Protein 4BPS (pdb70)

Nearest PDB structures (foldseek):
  4bps-assembly1_A  TM=1.003E+00  e=6.381E-77  Streptomyces hygroscopicus subsp. ascomyceticus
  5a3k-assembly3_C  TM=9.416E-01  e=2.007E-44  Streptomyces hygroscopicus
  5ag3-assembly2_B  TM=9.609E-01  e=5.391E-43  Streptomyces hygroscopicus
  4nq3-assembly1_B-2  TM=3.813E-01  e=4.573E-04  Azorhizobium caulinodans ORS 571
  4azt-assembly1_A  TM=3.317E-01  e=6.448E-01  Escherichia coli

Radius of gyration: 18.22 Å; Cα contacts (8 Å, |Δi|>4): 881; chains: 1; bounding box: 43×47×48 Å

Sequence (327 aa):
SISVTAPYCRFEKTGSPDLEGDETVLGLIEHGTGHTDVSLVDGAPRTAVHTTTRDDDEAFTEVWHAQRPVESSGDNGIAWARTDAYLFGVVVRTGESGRYADATAALYTNVFQLTRSSLGYPLLARTWNYVSGINTTNADDGLEVYRDFCVGRAQALDEGGIDPATPAATGIGAHGGGITCVFLAARGGVRINIENPAVLTAHHYPTTYGPRRPPVFARATWLGPPEGGRLFISATAGIILLGHRTVHHGDVTGQCEVALDNARVVIGAENLRRHGVQRGHVLADVDHLKVYVRRREDLDTVRRVCAARLSSTAAVALLHTDIAREDLLVEIEGVA

Solvent-accessible surface area: 13244 Å² total

GO terms:
  GO:0016803 ether hydrolase activity (F, IDA)

InterPro domains:
  IPR031038 Chorismatase, FkbO/Hyg5 family [TIGR04444] (35-343)
  IPR035959 RutC-like superfamily [G3DSA:3.30.1330.40] (214-344)
  IPR035959 RutC-like superfamily [SSF55298] (225-343)
  IPR049368 Chorismatase FkbO/Hyg5-like, N-terminal [PF21168] (74-195)

B-factor: mean 11.6, std 8.28, range [4.08, 64.22]

Secondary structure (DSSP, 8-state):
-------EEEEE-TT---SS--TTEEEEEEESS-----EEETTEEEEEE---S-GGG-EEEEEE-S--SEE--TT-EEEE-SSEEEEEEEE---S--HHHHHHHHHHHHHHHHHHT--EEEEEEEEEETTTSB-TTSSBHHHHHHHHHHHHHHHHT--TT--EEEEEEESSSSEEEEEEEESSS-EEEE--TTB--GGG--GGG-SS----BSEEEES-TTT-EEEEPPEESEEBTEE-STT-HHHHHHHHHH--TTTSHHHHHHTT------GGG--SEEEEES-GGGHHHHHHHHHTTS-TTS-EEEEE--BSSTT--EEEE---

Organism: Streptomyces hygroscopicus (NCBI:txid1912)

Foldseek 3Di:
DDDWFDKDKDKAAPPDDPPPPALFWAEKEKEAQDWDAWDDDPQHIYIYFQFFHDRVQIIMITMGIHHFDHWDDPQWTWTHRPWKIKIKGFDFDALAPQQVLLVVLLVVCVVCVVVQFNQWAEKEKAAEQLQPAGPVRHRRLQRNQNNNVNNCVVNVHDLLRAAYAHFYGNGTGMMMITMTTNDDAKFFFAFVFEAAFQPDDCVSHPGTHGHGQWIWDDDLPNIDIWGHWFWQDGHHDRPPFPHQLNGLVSRQVSLRRQAQVRCVVRVRHDGDGQQQWAPKEKEFADPVCQVVSVVSCPVGYHPPHDYRYHHGGGNDNRIGMIMITHD

Structure (mmCIF, N/CA/C/O backbone):
data_4BPS
#
_entry.id   4BPS
#
_cell.length_a   49.139
_cell.length_b   52.250
_cell.length_c   52.532
_cell.angle_alpha   90.00
_cell.angle_beta   93.35
_cell.angle_gamma   90.00
#
_symmetry.space_group_name_H-M   'P 1 21 1'
#
loop_
_entity.id
_entity.type
_entity.pdbx_description
1 polymer FKBO
2 non-polymer '3-(2-CARBOXYETHYL)BENZOIC ACID'
3 water water
#
loop_
_atom_site.group_PDB
_atom_site.id
_atom_site.type_symbol
_atom_site.label_atom_id
_atom_site.label_alt_id
_atom_site.label_comp_id
_atom_site.label_asym_id
_atom_site.label_entity_id
_atom_site.label_seq_id
_atom_site.pdbx_PDB_ins_code
_atom_site.Cartn_x
_atom_site.Cartn_y
_atom_site.Cartn_z
_atom_site.occupancy
_atom_site.B_iso_or_equiv
_atom_site.auth_seq_id
_atom_site.auth_comp_id
_atom_site.auth_asym_id
_atom_site.auth_atom_id
_atom_site.pdbx_PDB_model_num
ATOM 1 N N . SER A 1 14 ? 57.120 26.869 37.377 1.00 43.67 14 SER A N 1
ATOM 2 C CA . SER A 1 14 ? 57.429 26.549 38.766 1.00 42.62 14 SER A CA 1
ATOM 3 C C . SER A 1 14 ? 58.471 25.435 38.830 1.00 39.83 14 SER A C 1
ATOM 4 O O . SER A 1 14 ? 59.656 25.684 39.063 1.00 43.05 14 SER A O 1
ATOM 12 N N . ILE A 1 15 ? 58.017 24.206 38.615 1.00 31.38 15 ILE A N 1
ATOM 13 C CA . ILE A 1 15 ? 58.897 23.046 38.621 1.00 22.78 15 ILE A CA 1
ATOM 14 C C . ILE A 1 15 ? 59.706 22.987 37.310 1.00 18.78 15 ILE A C 1
ATOM 15 O O . ILE A 1 15 ? 59.143 23.134 36.215 1.00 21.61 15 ILE A O 1
ATOM 31 N N . SER A 1 16 ? 61.027 22.807 37.428 1.00 15.28 16 SER A N 1
ATOM 32 C CA . SER A 1 16 ? 61.913 22.759 36.261 1.00 15.23 16 SER A CA 1
ATOM 33 C C . SER A 1 16 ? 61.616 21.480 35.449 1.00 13.67 16 SER A C 1
ATOM 34 O O . SER A 1 16 ? 61.626 20.366 36.010 1.00 14.76 16 SER A O 1
ATOM 42 N N . VAL A 1 17 ? 61.343 21.636 34.156 1.00 12.64 17 VAL A N 1
ATOM 43 C CA . VAL A 1 17 ? 61.056 20.501 33.301 1.00 11.90 17 VAL A CA 1
ATOM 44 C C . VAL A 1 17 ? 61.724 20.703 31.956 1.00 11.77 17 VAL A C 1
ATOM 45 O O . VAL A 1 17 ? 61.708 21.804 31.394 1.00 13.79 17 VAL A O 1
ATOM 58 N N . THR A 1 18 ? 62.289 19.619 31.429 1.00 9.96 18 THR A N 1
ATOM 59 C CA . THR A 1 18 ? 62.903 19.613 30.098 1.00 9.53 18 THR A CA 1
ATOM 60 C C . THR A 1 18 ? 62.261 18.503 29.258 1.00 8.31 18 THR A C 1
ATOM 61 O O . THR A 1 18 ? 62.171 17.352 29.679 1.00 8.54 18 THR A O 1
ATOM 72 N N . ALA A 1 19 ? 61.849 18.869 28.053 1.00 8.15 19 ALA A N 1
ATOM 73 C CA . ALA A 1 19 ? 61.240 17.926 27.108 1.00 7.64 19 ALA A CA 1
ATOM 74 C C . ALA A 1 19 ? 62.324 17.077 26.436 1.00 7.05 19 ALA A C 1
ATOM 75 O O . ALA A 1 19 ? 63.492 17.451 26.423 1.00 7.46 19 ALA A O 1
ATOM 82 N N . PRO A 1 20 ? 61.960 15.891 25.919 1.00 6.44 20 PRO A N 1
ATOM 83 C CA . PRO A 1 20 ? 62.990 14.986 25.391 1.00 6.54 20 PRO A CA 1
ATOM 84 C C . PRO A 1 20 ? 63.761 15.574 24.238 1.00 6.78 20 PRO A C 1
ATOM 85 O O . PRO A 1 20 ? 63.224 16.365 23.446 1.00 7.11 20 PRO A O 1
ATOM 96 N N . TYR A 1 21 ? 65.022 15.177 24.134 1.00 6.52 21 TYR A N 1
ATOM 97 C CA . TYR A 1 21 ? 65.871 15.626 23.046 1.00 7.08 21 TYR A CA 1
ATOM 98 C C . TYR A 1 21 ? 66.923 14.561 22.779 1.00 6.33 21 TYR A C 1
ATOM 99 O O . TYR A 1 21 ? 67.137 13.647 23.574 1.00 6.49 21 TYR A O 1
ATOM 117 N N . CYS A 1 22 ? 67.569 14.688 21.632 1.00 6.61 22 CYS A N 1
ATOM 118 C CA . CYS A 1 22 ? 68.431 13.657 21.111 1.00 7.32 22 CYS A CA 1
ATOM 119 C C . CYS A 1 22 ? 69.901 14.099 20.995 1.00 6.81 22 CYS A C 1
ATOM 120 O O . CYS A 1 22 ? 70.197 15.297 20.768 1.00 7.35 22 CYS A O 1
ATOM 128 N N . ARG A 1 23 ? 70.795 13.124 21.123 1.00 6.32 23 ARG A N 1
ATOM 129 C CA . ARG A 1 23 ? 72.200 13.280 20.751 1.00 6.65 23 ARG A CA 1
ATOM 130 C C . ARG A 1 23 ? 72.631 12.065 19.955 1.00 6.44 23 ARG A C 1
ATOM 131 O O . ARG A 1 23 ? 72.123 10.972 20.186 1.00 6.94 23 ARG A O 1
ATOM 152 N N . PHE A 1 24 ? 73.578 12.255 19.035 1.00 6.33 24 PHE A N 1
ATOM 153 C CA . PHE A 1 24 ? 74.227 11.137 18.356 1.00 7.04 24 PHE A CA 1
ATOM 154 C C . PHE A 1 24 ? 75.645 11.034 18.896 1.00 7.91 24 PHE A C 1
ATOM 155 O O . PHE A 1 24 ? 76.378 12.036 18.965 1.00 10.20 24 PHE A O 1
ATOM 172 N N . GLU A 1 25 ? 76.017 9.827 19.312 1.00 8.48 25 GLU A N 1
ATOM 173 C CA . GLU A 1 25 ? 77.315 9.608 19.931 1.00 9.45 25 GLU A CA 1
ATOM 174 C C . GLU A 1 25 ? 78.036 8.463 19.230 1.00 9.28 25 GLU A C 1
ATOM 175 O O . GLU A 1 25 ? 77.448 7.594 18.596 1.00 9.31 25 GLU A O 1
ATOM 187 N N . LYS A 1 26 ? 79.347 8.452 19.369 1.00 11.50 26 LYS A N 1
ATOM 188 C CA . LYS A 1 26 ? 80.146 7.352 18.858 1.00 14.40 26 LYS A CA 1
ATOM 189 C C . LYS A 1 26 ?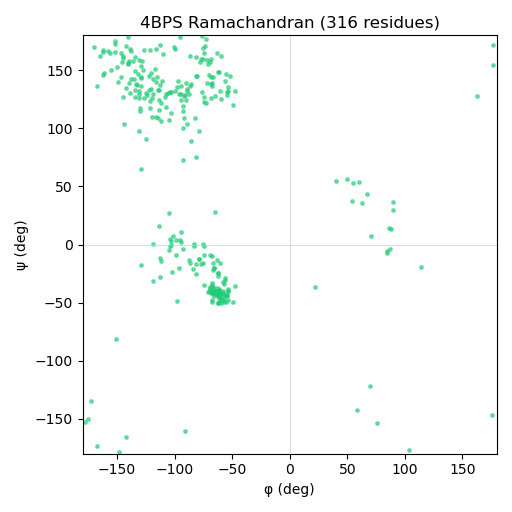 79.954 6.157 19.776 1.00 15.23 26 LYS A C 1
ATOM 190 O O . LYS A 1 26 ? 80.137 6.271 20.991 1.00 16.92 26 LYS A O 1
ATOM 209 N N . THR A 1 27 ? 79.588 5.017 19.206 1.00 16.48 27 THR A N 1
ATOM 210 C CA . THR A 1 27 ? 79.384 3.828 20.027 1.00 19.03 27 THR A CA 1
ATOM 211 C C . THR A 1 27 ? 80.738 3.404 20.588 1.00 24.07 27 THR A C 1
ATOM 212 O O . THR A 1 27 ? 81.741 3.435 19.886 1.00 23.03 27 THR A O 1
ATOM 223 N N . GLY A 1 28 ? 80.770 3.057 21.866 1.00 31.09 28 GLY A N 1
ATOM 224 C CA . GLY A 1 28 ? 81.998 2.607 22.496 1.00 37.48 28 GLY A CA 1
ATOM 225 C C . GLY A 1 28 ? 82.857 3.732 23.053 1.00 42.25 28 GLY A C 1
ATOM 226 O O . GLY A 1 28 ? 83.887 3.475 23.684 1.00 43.69 28 GLY A O 1
ATOM 230 N N . SER A 1 29 ? 82.444 4.978 22.830 1.00 43.87 29 SER A N 1
ATOM 231 C CA . SER A 1 29 ? 83.218 6.126 23.293 1.00 44.66 29 SER A CA 1
ATOM 232 C C . SER A 1 29 ? 82.928 6.391 24.767 1.00 42.40 29 SER A C 1
ATOM 233 O O . SER A 1 29 ? 81.794 6.200 25.221 1.00 43.19 29 SER A O 1
ATOM 241 N N . PRO A 1 30 ? 83.948 6.845 25.515 1.00 38.43 30 PRO A N 1
ATOM 242 C CA . PRO A 1 30 ? 83.772 7.078 26.952 1.00 36.09 30 PRO A CA 1
ATOM 243 C C . PRO A 1 30 ? 82.737 8.151 27.243 1.00 34.73 30 PRO A C 1
ATOM 244 O O . PRO A 1 30 ? 82.563 9.080 26.446 1.00 34.33 30 PRO A O 1
ATOM 255 N N . ASP A 1 31 ? 82.042 8.006 28.367 1.00 34.29 31 ASP A N 1
ATOM 256 C CA . ASP A 1 31 ? 81.202 9.074 28.888 1.00 34.48 31 ASP A CA 1
ATOM 257 C C . ASP A 1 31 ? 82.110 10.078 29.571 1.00 33.58 31 ASP A C 1
ATOM 258 O O . ASP A 1 31 ? 82.508 9.897 30.730 1.00 34.61 31 ASP A O 1
ATOM 267 N N . LEU A 1 32 ? 82.439 11.142 28.852 1.00 30.46 32 LEU A N 1
ATOM 268 C CA . LEU A 1 32 ? 83.412 12.092 29.351 1.00 27.44 32 LEU A CA 1
ATOM 269 C C . LEU A 1 32 ? 82.803 13.082 30.324 1.00 25.21 32 LEU A C 1
ATOM 270 O O . LEU A 1 32 ? 83.526 13.595 31.176 1.00 22.61 32 LEU A O 1
ATOM 286 N N . GLU A 1 33 ? 81.488 13.316 30.210 1.00 26.61 33 GLU A N 1
ATOM 287 C CA . GLU A 1 33 ? 80.807 14.431 30.902 1.00 28.62 33 GLU A CA 1
ATOM 288 C C . GLU A 1 33 ? 79.816 13.999 31.998 1.00 26.91 33 GLU A C 1
ATOM 289 O O . GLU A 1 33 ? 79.358 14.844 32.774 1.00 27.02 33 GLU A O 1
ATOM 293 N N . GLY A 1 34 ? 79.481 12.710 32.073 1.00 24.09 34 GLY A N 1
ATOM 294 C CA . GLY A 1 34 ? 78.585 12.223 33.119 1.00 21.77 34 GLY A CA 1
ATOM 295 C C . GLY A 1 34 ? 77.197 12.849 33.132 1.00 20.49 34 GLY A C 1
ATOM 296 O O . GLY A 1 34 ? 76.716 13.327 34.157 1.00 23.10 34 GLY A O 1
ATOM 300 N N . ASP A 1 35 ? 76.522 12.800 32.002 1.00 16.51 35 ASP A N 1
ATOM 301 C CA . ASP A 1 35 ? 75.309 13.557 31.809 1.00 12.86 35 ASP A CA 1
ATOM 302 C C . ASP A 1 35 ? 74.092 12.829 32.412 1.00 11.59 35 ASP A C 1
ATOM 303 O O . ASP A 1 35 ? 73.613 11.826 31.867 1.00 13.23 35 ASP A O 1
ATOM 312 N N . GLU A 1 36 ? 73.567 13.361 33.516 1.00 9.65 36 GLU A N 1
ATOM 313 C CA . GLU A 1 36 ? 72.478 12.712 34.248 1.00 8.39 36 GLU A CA 1
ATOM 314 C C . GLU A 1 36 ? 71.176 12.708 33.446 1.00 7.93 36 GLU A C 1
ATOM 315 O O . GLU A 1 36 ? 70.220 12.060 33.864 1.00 7.98 36 GLU A O 1
ATOM 327 N N . THR A 1 37 ? 71.121 13.431 32.331 1.00 8.17 37 THR A N 1
ATOM 328 C CA . THR A 1 37 ? 69.871 13.554 31.591 1.00 7.97 37 THR A CA 1
ATOM 329 C C . THR A 1 37 ? 69.594 12.387 30.640 1.00 7.59 37 THR A C 1
ATOM 330 O O . THR A 1 37 ? 68.546 12.370 29.992 1.00 7.34 37 THR A O 1
ATOM 341 N N . VAL A 1 38 ? 70.493 11.414 30.545 1.00 8.13 38 VAL A N 1
ATOM 342 C CA . VAL A 1 38 ? 70.292 10.288 29.631 1.00 8.41 38 VAL A CA 1
ATOM 343 C C . VAL A 1 38 ? 69.084 9.471 30.053 1.00 7.83 38 VAL A C 1
ATOM 344 O O . VAL A 1 38 ? 68.983 9.046 31.204 1.00 8.70 38 VAL A O 1
ATOM 357 N N . LEU A 1 39 ? 68.182 9.251 29.102 1.00 7.29 39 LEU A N 1
ATOM 358 C CA . LEU A 1 39 ? 66.998 8.423 29.294 1.00 8.75 39 LEU A CA 1
ATOM 359 C C . LEU A 1 39 ? 67.247 7.029 28.746 1.00 10.82 39 LEU A C 1
ATOM 360 O O . LEU A 1 39 ? 66.965 6.060 29.425 1.00 15.98 39 LEU A O 1
ATOM 376 N N . GLY A 1 40 ? 67.762 6.926 27.526 1.00 9.20 40 GLY A N 1
ATOM 377 C CA . GLY A 1 40 ? 67.897 5.624 26.905 1.00 10.08 40 GLY A CA 1
ATOM 378 C C . GLY A 1 40 ? 68.722 5.719 25.646 1.00 7.70 40 GLY A C 1
ATOM 379 O O . GLY A 1 40 ? 69.008 6.823 25.177 1.00 7.91 40 GLY A O 1
ATOM 383 N N . LEU A 1 41 ? 69.088 4.557 25.110 1.00 7.25 41 LEU A N 1
ATOM 384 C CA . LEU A 1 41 ? 70.082 4.473 24.052 1.00 9.30 41 LEU A CA 1
ATOM 385 C C . LEU A 1 41 ? 69.701 3.408 23.037 1.00 6.62 41 LEU A C 1
ATOM 386 O O . LEU A 1 41 ? 69.345 2.288 23.412 1.00 7.51 41 LEU A O 1
ATOM 402 N N . ILE A 1 42 ? 69.816 3.752 21.758 1.00 5.20 42 ILE A N 1
ATOM 403 C CA . ILE A 1 42 ? 69.602 2.806 20.665 1.00 5.37 42 ILE A CA 1
ATOM 404 C C . ILE A 1 42 ? 70.883 2.744 19.845 1.00 5.32 42 ILE A C 1
ATOM 405 O O . ILE A 1 42 ? 71.322 3.755 19.288 1.00 5.92 42 ILE A O 1
ATOM 421 N N . GLU A 1 43 ? 71.483 1.558 19.808 1.00 5.37 43 GLU A N 1
ATOM 422 C CA . GLU A 1 43 ? 72.731 1.352 19.062 1.00 6.17 43 GLU A CA 1
ATOM 423 C C . GLU A 1 43 ? 72.435 0.882 17.647 1.00 6.41 43 GLU A C 1
ATOM 424 O O . GLU A 1 43 ? 71.975 -0.237 17.426 1.00 8.59 43 GLU A O 1
ATOM 436 N N . HIS A 1 44 ? 72.664 1.756 16.668 1.00 5.68 44 HIS A N 1
ATOM 437 C CA . HIS A 1 44 ? 72.508 1.412 15.256 1.00 5.21 44 HIS A CA 1
ATOM 438 C C . HIS A 1 44 ? 73.796 0.818 14.749 1.00 5.66 44 HIS A C 1
ATOM 439 O O . HIS A 1 44 ? 74.860 1.378 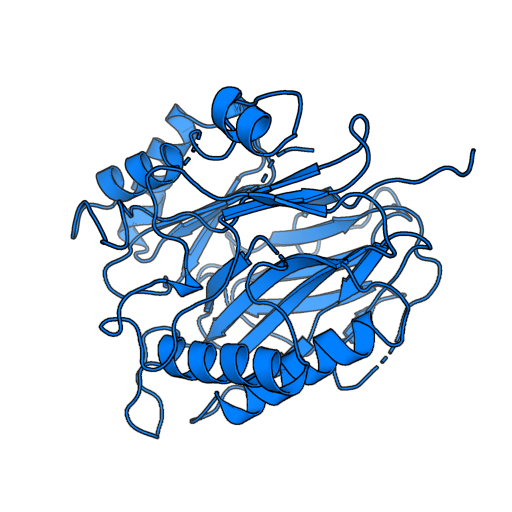14.948 1.00 6.99 44 HIS A O 1
ATOM 454 N N . GLY A 1 45 ? 73.731 -0.328 14.098 1.00 5.67 45 GLY A N 1
ATOM 455 C CA . GLY A 1 45 ? 74.951 -0.980 13.668 1.00 6.32 45 GLY A CA 1
ATOM 456 C C . GLY A 1 45 ? 74.637 -2.252 12.900 1.00 5.50 45 GLY A C 1
ATOM 457 O O . GLY A 1 45 ? 73.556 -2.382 12.307 1.00 5.62 45 GLY A O 1
ATOM 461 N N . THR A 1 46 ? 75.577 -3.188 12.954 1.00 5.70 46 THR A N 1
ATOM 462 C CA . THR A 1 46 ? 75.541 -4.381 12.131 1.00 5.74 46 THR A CA 1
ATOM 463 C C . THR A 1 46 ? 75.129 -5.643 12.911 1.00 5.87 46 THR A C 1
ATOM 464 O O . THR A 1 46 ? 75.425 -6.770 12.504 1.00 6.70 46 THR A O 1
ATOM 475 N N . GLY A 1 47 ? 74.355 -5.470 13.975 1.00 6.08 47 GLY A N 1
ATOM 476 C CA . GLY A 1 47 ? 73.836 -6.597 14.719 1.00 6.20 47 GLY A CA 1
ATOM 477 C C . GLY A 1 47 ? 72.749 -6.135 15.677 1.00 6.00 47 GLY A C 1
ATOM 478 O O . GLY A 1 47 ? 72.308 -4.976 15.637 1.00 6.86 47 GLY A O 1
ATOM 482 N N . HIS A 1 48 ? 72.283 -7.057 16.516 1.00 5.72 48 HIS A N 1
ATOM 483 C CA . HIS A 1 48 ? 71.244 -6.708 17.467 1.00 5.53 48 HIS A CA 1
ATOM 484 C C . HIS A 1 48 ? 71.551 -7.369 18.820 1.00 5.59 48 HIS A C 1
ATOM 485 O O . HIS A 1 48 ? 72.455 -8.215 18.931 1.00 6.64 48 HIS A O 1
ATOM 500 N N . THR A 1 49 ? 70.818 -6.945 19.838 1.00 5.56 49 THR A N 1
ATOM 501 C CA . THR A 1 49 ? 70.935 -7.484 21.189 1.00 5.67 49 THR A CA 1
ATOM 502 C C . THR A 1 49 ? 69.528 -7.591 21.785 1.00 5.85 49 THR A C 1
ATOM 503 O O . THR A 1 49 ? 68.538 -7.174 21.174 1.00 6.65 49 THR A O 1
ATOM 514 N N . ASP A 1 50 ? 69.462 -8.104 23.011 1.00 5.63 50 ASP A N 1
ATOM 515 C CA . ASP A 1 50 ? 68.226 -7.999 23.784 1.00 6.10 50 ASP A CA 1
ATOM 516 C C . ASP A 1 50 ? 68.029 -6.561 24.268 1.00 5.61 50 ASP A C 1
ATOM 517 O O . ASP A 1 50 ? 68.841 -5.670 24.000 1.00 5.83 50 ASP A O 1
ATOM 526 N N . VAL A 1 51 ? 66.900 -6.334 24.929 1.00 5.74 51 VAL A N 1
ATOM 527 C CA . VAL A 1 51 ? 66.623 -5.057 25.577 1.00 5.78 51 VAL A CA 1
ATOM 528 C C . VAL A 1 51 ? 66.978 -5.213 27.055 1.00 6.26 51 VAL A C 1
ATOM 529 O O . VAL A 1 51 ? 66.600 -6.220 27.694 1.00 7.55 51 VAL A O 1
ATOM 542 N N . SER A 1 52 ? 67.663 -4.221 27.625 1.00 6.56 52 SER A N 1
ATOM 543 C CA . SER A 1 52 ? 68.035 -4.295 29.033 1.00 6.97 52 SER A CA 1
ATOM 544 C C . SER A 1 52 ? 68.137 -2.883 29.580 1.00 6.24 52 SER A C 1
ATOM 545 O O . SER A 1 52 ? 68.056 -1.908 28.829 1.00 7.08 52 SER A O 1
ATOM 553 N N . LEU A 1 53 ? 68.319 -2.785 30.894 1.00 6.67 53 LEU A N 1
ATOM 554 C CA . LEU A 1 53 ? 68.685 -1.530 31.549 1.00 7.45 53 LEU A CA 1
ATOM 555 C C . LEU A 1 53 ? 70.183 -1.523 31.819 1.00 8.95 53 LEU A C 1
ATOM 556 O O . LEU A 1 53 ? 70.740 -2.490 32.357 1.00 10.10 53 LEU A O 1
ATOM 572 N N . VAL A 1 54 ? 70.825 -0.422 31.452 1.00 9.91 54 VAL A N 1
ATOM 573 C CA . VAL A 1 54 ? 72.219 -0.194 31.816 1.00 12.55 54 VAL A CA 1
ATOM 574 C C . VAL A 1 54 ? 72.247 1.033 32.710 1.00 14.32 54 VAL A C 1
ATOM 575 O O . VAL A 1 54 ? 71.999 2.153 32.243 1.00 13.33 54 VAL A O 1
ATOM 588 N N . ASP A 1 55 ? 72.525 0.807 33.999 1.00 16.44 55 ASP A N 1
ATOM 589 C CA . ASP A 1 55 ? 72.421 1.829 35.034 1.00 19.61 55 ASP A CA 1
ATOM 590 C C . ASP A 1 55 ? 71.196 2.718 34.862 1.00 17.03 55 ASP A C 1
ATOM 591 O O . ASP A 1 55 ? 71.300 3.958 34.821 1.00 17.79 55 ASP A O 1
ATOM 600 N N . GLY A 1 56 ? 70.035 2.073 34.778 1.00 14.13 56 GLY A N 1
ATOM 601 C CA . GLY A 1 56 ? 68.776 2.774 34.686 1.00 13.06 56 GLY A CA 1
ATOM 602 C C . GLY A 1 56 ? 68.360 3.204 33.290 1.00 10.75 56 GLY A C 1
ATOM 603 O O . GLY A 1 56 ? 67.242 3.727 33.091 1.00 11.09 56 GLY A O 1
ATOM 607 N N . ALA A 1 57 ? 69.221 3.001 32.296 1.00 9.37 57 ALA A N 1
ATOM 608 C CA . ALA A 1 57 ? 68.911 3.504 30.962 1.00 9.43 57 ALA A CA 1
ATOM 609 C C . ALA A 1 57 ? 68.554 2.333 30.051 1.00 7.35 57 ALA A C 1
ATOM 610 O O . ALA A 1 57 ? 69.384 1.446 29.864 1.00 7.63 57 ALA A O 1
ATOM 617 N N . PRO A 1 58 ? 67.323 2.296 29.511 1.00 6.38 58 PRO A N 1
ATOM 618 C CA . PR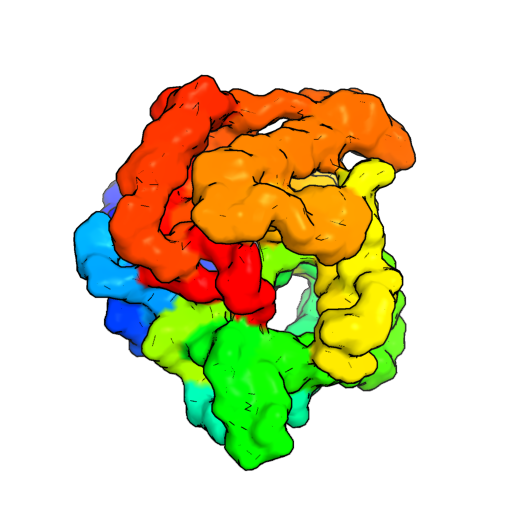O A 1 58 ? 67.002 1.261 28.526 1.00 6.29 58 PRO A CA 1
ATOM 619 C C . PRO A 1 58 ? 67.971 1.319 27.360 1.00 6.47 58 PRO A C 1
ATOM 620 O O . PRO A 1 58 ? 68.295 2.417 26.875 1.00 7.54 58 PRO A O 1
ATOM 631 N N . ARG A 1 59 ? 68.366 0.145 26.874 1.00 6.15 59 ARG A N 1
ATOM 632 C CA . ARG A 1 59 ? 69.279 0.060 25.758 1.00 7.36 59 ARG A CA 1
ATOM 633 C C . ARG A 1 59 ? 68.986 -1.153 24.898 1.00 6.45 59 ARG A C 1
ATOM 634 O O . ARG A 1 59 ? 68.636 -2.217 25.421 1.00 7.74 59 ARG A O 1
ATOM 655 N N . THR A 1 60 ? 69.162 -1.007 23.591 1.00 5.54 60 THR A N 1
ATOM 656 C CA . THR A 1 60 ? 69.216 -2.166 22.721 1.00 5.36 60 THR A CA 1
ATOM 657 C C . THR A 1 60 ? 69.990 -1.777 21.470 1.00 5.27 60 THR A C 1
ATOM 658 O O . THR A 1 60 ? 70.189 -0.596 21.201 1.00 5.82 60 THR A O 1
ATOM 669 N N . ALA A 1 61 ? 70.411 -2.781 20.699 1.00 5.02 61 ALA A N 1
ATOM 670 C CA . ALA A 1 61 ? 71.050 -2.566 19.419 1.00 5.18 61 ALA A CA 1
ATOM 671 C C . ALA A 1 61 ? 70.140 -3.068 18.319 1.00 4.82 61 ALA A C 1
ATOM 672 O O . ALA A 1 61 ? 69.552 -4.153 18.446 1.00 5.28 61 ALA A O 1
ATOM 679 N N . VAL A 1 62 ? 70.033 -2.286 17.244 1.00 4.83 62 VAL A N 1
ATOM 680 C CA . VAL A 1 62 ? 69.250 -2.699 16.082 1.00 5.45 62 VAL A CA 1
ATOM 681 C C . VAL A 1 62 ? 70.141 -2.758 14.852 1.00 5.03 62 VAL A C 1
ATOM 682 O O . VAL A 1 62 ? 71.126 -2.008 14.728 1.00 5.60 62 VAL A O 1
ATOM 695 N N . HIS A 1 63 ? 69.808 -3.685 13.972 1.00 5.35 63 HIS A N 1
ATOM 696 C CA . HIS A 1 63 ? 70.660 -3.988 12.819 1.00 5.22 63 HIS A CA 1
ATOM 697 C C . HIS A 1 63 ? 70.200 -3.153 11.620 1.00 5.45 63 HIS A C 1
ATOM 698 O O . HIS A 1 63 ? 69.599 -3.655 10.667 1.00 6.16 63 HIS A O 1
ATOM 713 N N . THR A 1 64 ? 70.501 -1.864 11.696 1.00 5.10 64 THR A N 1
ATOM 714 C CA . THR A 1 64 ? 69.981 -0.895 10.741 1.00 5.52 64 THR A CA 1
ATOM 715 C C . THR A 1 64 ? 71.000 -0.435 9.701 1.00 5.67 64 THR A C 1
ATOM 716 O O . THR A 1 64 ? 70.676 0.421 8.864 1.00 6.20 64 THR A O 1
ATOM 727 N N . THR A 1 65 ? 72.201 -1.023 9.696 1.00 5.50 65 THR A N 1
ATOM 728 C CA . THR A 1 65 ? 73.128 -0.764 8.601 1.00 6.35 65 THR A CA 1
ATOM 729 C C . THR A 1 65 ? 74.063 -1.944 8.390 1.00 5.75 65 THR A C 1
ATOM 730 O O . THR A 1 65 ? 73.994 -2.925 9.122 1.00 6.21 65 THR A O 1
ATOM 741 N N . THR A 1 66 ? 74.893 -1.857 7.353 1.00 6.17 66 THR A N 1
ATOM 742 C CA . THR A 1 66 ? 75.665 -3.001 6.878 1.00 6.75 66 THR A CA 1
ATOM 743 C C . THR A 1 66 ? 77.169 -2.797 6.964 1.00 7.29 66 THR A C 1
ATOM 744 O O . THR A 1 66 ? 77.916 -3.685 6.572 1.00 8.69 66 THR A O 1
ATOM 755 N N . ARG A 1 67 ? 77.616 -1.643 7.459 1.00 7.09 67 ARG A N 1
ATOM 756 C CA . ARG A 1 67 ? 79.049 -1.394 7.678 1.00 8.71 67 ARG A CA 1
ATOM 757 C C . ARG A 1 67 ? 79.253 -0.893 9.104 1.00 9.56 67 ARG A C 1
ATOM 758 O O . ARG A 1 67 ? 78.537 0.011 9.570 1.00 9.05 67 ARG A O 1
ATOM 779 N N . ASP A 1 68 ? 80.282 -1.406 9.787 1.00 10.58 68 ASP A N 1
ATOM 780 C CA A ASP A 1 68 ? 80.557 -0.987 11.156 0.36 12.21 68 ASP A CA 1
ATOM 781 C CA B ASP A 1 68 ? 80.555 -0.971 11.152 0.64 12.17 68 ASP A CA 1
ATOM 782 C C . ASP A 1 68 ? 80.901 0.509 11.224 1.00 12.06 68 ASP A C 1
ATOM 783 O O . ASP A 1 68 ? 80.629 1.170 12.240 1.00 12.50 68 ASP A O 1
ATOM 798 N N . ASP A 1 69 ? 81.486 1.055 10.157 1.00 12.02 69 ASP A N 1
ATOM 799 C CA . ASP A 1 69 ? 81.886 2.466 10.195 1.00 13.30 69 ASP A CA 1
ATOM 800 C C . ASP A 1 69 ? 80.669 3.414 10.085 1.00 13.03 69 ASP A C 1
ATOM 801 O O . ASP A 1 69 ? 80.822 4.626 10.194 1.00 16.41 69 ASP A O 1
ATOM 810 N N . GLU A 1 70 ? 79.465 2.856 9.944 1.00 11.02 70 GLU A N 1
ATOM 811 C CA . GLU A 1 70 ? 78.231 3.630 9.996 1.00 10.63 70 GLU A CA 1
ATOM 812 C C . GLU A 1 70 ? 77.499 3.466 11.324 1.00 8.72 70 GLU A C 1
ATOM 813 O O . GLU A 1 70 ? 76.425 4.054 11.524 1.00 9.85 70 GLU A O 1
ATOM 825 N N . ALA A 1 71 ? 78.049 2.656 12.223 1.00 8.05 71 ALA A N 1
ATOM 826 C CA . ALA A 1 71 ? 77.395 2.443 13.502 1.00 7.75 71 ALA A CA 1
ATOM 827 C C . ALA A 1 71 ? 77.479 3.701 14.338 1.00 7.69 71 ALA A C 1
ATOM 828 O O . ALA A 1 71 ? 78.473 4.426 14.266 1.00 8.00 71 ALA A O 1
ATOM 835 N N . PHE A 1 72 ? 76.448 3.966 15.140 1.00 7.09 72 PHE A N 1
ATOM 836 C CA . PHE A 1 72 ? 76.476 5.088 16.076 1.00 7.00 72 PHE A CA 1
ATOM 837 C C . PHE A 1 72 ? 75.396 4.839 17.109 1.00 6.46 72 PHE A C 1
ATOM 838 O O . PHE A 1 72 ? 74.543 3.953 16.933 1.00 7.09 72 PHE A O 1
ATOM 855 N N . THR A 1 73 ? 75.421 5.606 18.201 1.00 6.40 73 THR A N 1
ATOM 856 C CA . THR A 1 73 ? 74.403 5.498 19.238 1.00 6.55 73 THR A CA 1
ATOM 857 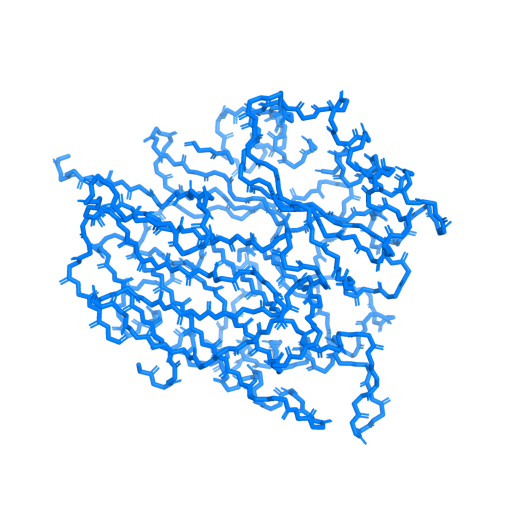C C . THR A 1 73 ? 73.492 6.717 19.225 1.00 5.66 73 THR A C 1
ATOM 858 O O . THR A 1 73 ? 73.939 7.881 19.240 1.00 6.57 73 THR A O 1
ATOM 869 N N . GLU A 1 74 ? 72.201 6.432 19.158 1.00 5.30 74 GLU A N 1
ATOM 870 C CA . GLU A 1 74 ? 71.152 7.439 19.269 1.00 5.49 74 GLU A CA 1
ATOM 871 C C . GLU A 1 74 ? 70.755 7.506 20.744 1.00 5.40 74 GLU A C 1
ATOM 872 O O . GLU A 1 74 ? 70.242 6.531 21.291 1.00 5.86 74 GLU A O 1
ATOM 884 N N . VAL A 1 75 ? 71.007 8.647 21.394 1.00 5.55 75 VAL A N 1
ATOM 885 C CA . VAL A 1 75 ? 70.792 8.789 22.828 1.00 6.48 75 VAL A CA 1
ATOM 886 C C . VAL A 1 75 ? 69.659 9.785 23.071 1.00 6.53 75 VAL A C 1
ATOM 887 O O . VAL A 1 75 ? 69.724 10.923 22.606 1.00 7.14 75 VAL A O 1
ATOM 900 N N . TRP A 1 76 ? 68.642 9.346 23.805 1.00 6.42 76 TRP A N 1
ATOM 901 C CA . TRP A 1 76 ? 67.543 10.215 24.210 1.00 6.47 76 TRP A CA 1
ATOM 902 C C . TRP A 1 76 ? 67.797 10.729 25.620 1.00 6.58 76 TRP A C 1
ATOM 903 O O . TRP A 1 76 ? 68.276 9.997 26.502 1.00 7.63 76 TRP A O 1
ATOM 924 N N . HIS A 1 77 ? 67.465 11.996 25.802 1.00 6.37 77 HIS A N 1
ATOM 925 C CA . HIS A 1 77 ? 67.695 12.752 27.027 1.00 6.17 77 HIS A CA 1
ATOM 926 C C . HIS A 1 77 ? 66.419 13.476 27.436 1.00 6.49 77 HIS A C 1
ATOM 927 O O . HIS A 1 77 ? 65.565 13.778 26.588 1.00 7.14 77 HIS A O 1
ATOM 942 N N . ALA A 1 78 ? 66.326 13.831 28.712 1.00 6.42 78 ALA A N 1
ATOM 943 C CA . ALA A 1 78 ? 65.347 14.845 29.114 1.00 7.14 78 ALA A CA 1
ATOM 944 C C . ALA A 1 78 ? 65.888 15.570 30.334 1.00 7.68 78 ALA A C 1
ATOM 945 O O . ALA A 1 78 ? 66.425 16.661 30.206 1.00 9.26 78 ALA A O 1
ATOM 952 N N . GLN A 1 79 ? 65.730 14.966 31.497 1.00 7.76 79 GLN A N 1
ATOM 953 C CA . GLN A 1 79 ? 66.422 15.399 32.701 1.00 7.96 79 GLN A CA 1
ATOM 954 C C . GLN A 1 79 ? 66.643 14.139 33.519 1.00 7.31 79 GLN A C 1
ATOM 955 O O . GLN A 1 79 ? 66.300 13.044 33.065 1.00 7.49 79 GLN A O 1
ATOM 969 N N . ARG A 1 80 ? 67.241 14.270 34.701 1.00 7.04 80 ARG A N 1
ATOM 970 C CA . ARG A 1 80 ? 67.559 13.104 35.502 1.00 7.57 80 ARG A CA 1
ATOM 971 C C . ARG A 1 80 ? 66.356 12.171 35.651 1.00 6.87 80 ARG A C 1
ATOM 972 O O . ARG A 1 80 ? 65.341 12.574 36.190 1.00 6.92 80 ARG A O 1
ATOM 993 N N . PRO A 1 81 ? 66.466 10.917 35.197 1.00 6.70 81 PRO A N 1
ATOM 994 C CA . PRO A 1 81 ? 65.312 10.037 35.375 1.00 6.52 81 PRO A CA 1
ATOM 995 C C . PRO A 1 81 ? 65.071 9.755 36.851 1.00 5.94 81 PRO A C 1
ATOM 996 O O . PRO A 1 81 ? 66.013 9.592 37.646 1.00 7.19 81 PRO A O 1
ATOM 1007 N N . VAL A 1 82 ? 63.795 9.650 37.196 1.00 5.62 82 VAL A N 1
ATOM 1008 C CA . VAL A 1 82 ? 63.414 9.421 38.569 1.00 5.66 82 VAL A CA 1
ATOM 1009 C C . VAL A 1 82 ? 63.158 7.948 38.886 1.00 5.64 82 VAL A C 1
ATOM 1010 O O . VAL A 1 82 ? 63.189 7.561 40.066 1.00 6.34 82 VAL A O 1
ATOM 1023 N N . GLU A 1 83 ? 62.900 7.133 37.865 1.00 5.80 83 GLU A N 1
ATOM 1024 C CA . GLU A 1 83 ? 62.649 5.706 38.059 1.00 5.96 83 GLU A CA 1
ATOM 1025 C C . GLU A 1 83 ? 62.857 5.010 36.730 1.00 5.61 83 GLU A C 1
ATOM 1026 O O . GLU A 1 83 ? 62.556 5.602 35.677 1.00 5.68 83 GLU A O 1
ATOM 1038 N N . SER A 1 84 ? 63.334 3.765 36.779 1.00 5.90 84 SER A N 1
ATOM 1039 C CA A SER A 1 84 ? 63.433 2.910 35.603 0.70 5.62 84 SER A CA 1
ATOM 1040 C CA B SER A 1 84 ? 63.420 2.924 35.592 0.30 7.10 84 SER A CA 1
ATOM 1041 C C . SER A 1 84 ? 62.938 1.525 35.969 1.00 6.40 84 SER A C 1
ATOM 1042 O O . SER A 1 84 ? 62.879 1.176 37.160 1.00 7.07 84 SER A O 1
ATOM 1055 N N . GLY A 1 85 ? 62.613 0.719 34.967 1.00 6.29 85 GLY A N 1
ATOM 1056 C CA . GLY A 1 85 ? 62.184 -0.643 35.220 1.00 6.70 85 GLY A CA 1
ATOM 1057 C C . GLY A 1 85 ? 62.029 -1.425 33.944 1.00 6.28 85 GLY A C 1
ATOM 1058 O O . GLY A 1 85 ? 62.339 -0.924 32.866 1.00 6.42 85 GLY A O 1
ATOM 1091 N N . ASP A 1 87 ? 59.027 -4.135 32.288 1.00 9.00 87 ASP A N 1
ATOM 1092 C CA . ASP A 1 87 ? 57.717 -4.752 32.420 1.00 10.60 87 ASP A CA 1
ATOM 1093 C C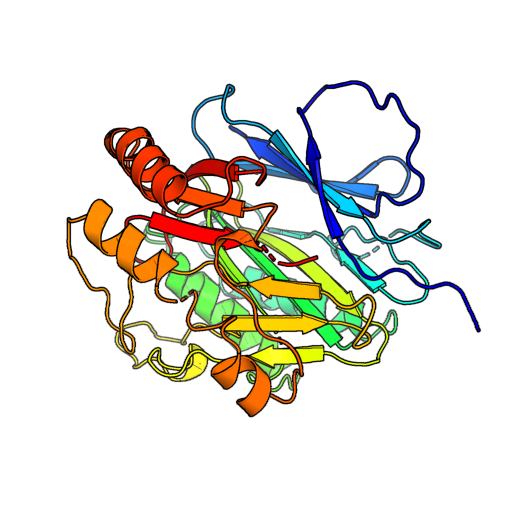 . ASP A 1 87 ? 57.326 -5.300 31.069 1.00 9.87 87 ASP A C 1
ATOM 1094 O O . ASP A 1 87 ? 57.356 -4.572 30.086 1.00 9.07 87 ASP A O 1
ATOM 1103 N N . ASN A 1 88 ? 56.952 -6.578 31.023 1.00 10.14 88 ASN A N 1
ATOM 1104 C CA . ASN A 1 88 ? 56.467 -7.190 29.789 1.00 11.11 88 ASN A CA 1
ATOM 1105 C C . ASN A 1 88 ? 57.439 -7.026 28.625 1.00 9.75 88 ASN A C 1
ATOM 1106 O O . ASN A 1 88 ? 57.008 -6.830 27.484 1.00 11.42 88 ASN A O 1
ATOM 1117 N N . GLY A 1 89 ? 58.743 -7.112 28.912 1.00 9.40 89 GLY A N 1
ATOM 1118 C CA . GLY A 1 89 ? 59.773 -6.977 27.894 1.00 9.35 89 GLY A CA 1
ATOM 1119 C C . GLY A 1 89 ? 60.170 -5.552 27.587 1.00 7.80 89 GLY A C 1
ATOM 1120 O O . GLY A 1 89 ? 61.090 -5.340 26.823 1.00 7.80 89 GLY A O 1
ATOM 1124 N N . ILE A 1 90 ? 59.449 -4.578 28.142 1.00 6.78 90 ILE A N 1
ATOM 1125 C CA . ILE A 1 90 ? 59.728 -3.171 27.873 1.00 6.34 90 ILE A CA 1
ATOM 1126 C C . ILE A 1 90 ? 60.678 -2.653 28.939 1.00 6.22 90 ILE A C 1
ATOM 1127 O O . ILE A 1 90 ? 60.321 -2.647 30.133 1.00 6.95 90 ILE A O 1
ATOM 1143 N N . ALA A 1 91 ? 61.862 -2.198 28.525 1.00 5.57 91 ALA A N 1
ATOM 1144 C CA . ALA A 1 91 ? 62.735 -1.464 29.426 1.00 5.55 91 ALA A CA 1
ATOM 1145 C C . ALA A 1 91 ? 62.387 0.002 29.316 1.00 4.96 91 ALA A C 1
ATOM 1146 O O . ALA A 1 91 ? 62.282 0.520 28.205 1.00 5.35 91 ALA A O 1
ATOM 1153 N N . TRP A 1 92 ? 62.212 0.672 30.453 1.00 5.06 92 TRP A N 1
ATOM 1154 C CA . TRP A 1 92 ? 61.771 2.054 30.458 1.00 4.98 92 TRP A CA 1
ATOM 1155 C C . TRP A 1 92 ? 62.485 2.878 31.510 1.00 5.37 92 TRP A C 1
ATOM 1156 O O . TRP A 1 92 ? 62.977 2.363 32.517 1.00 5.67 92 TRP A O 1
ATOM 1177 N N . ALA A 1 93 ? 62.526 4.179 31.239 1.00 5.24 93 ALA A N 1
ATOM 1178 C CA . ALA A 1 93 ? 62.990 5.175 32.201 1.00 5.14 93 ALA A CA 1
ATOM 1179 C C . ALA A 1 93 ? 62.042 6.353 32.113 1.00 4.95 93 ALA A C 1
ATOM 1180 O O . ALA A 1 93 ? 61.604 6.716 31.010 1.00 5.77 93 ALA A O 1
ATOM 1187 N N . ARG A 1 94 ? 61.742 6.970 33.256 1.00 5.28 94 ARG A N 1
ATOM 1188 C CA . ARG A 1 94 ? 60.830 8.111 33.262 1.00 5.29 94 ARG A CA 1
ATOM 1189 C C . ARG A 1 94 ? 61.434 9.253 34.063 1.00 5.27 94 ARG A C 1
ATOM 1190 O O . ARG A 1 94 ? 62.143 9.036 35.066 1.00 5.40 94 ARG A O 1
ATOM 1211 N N . THR A 1 95 ? 61.130 10.467 33.617 1.00 5.36 95 THR A N 1
ATOM 1212 C CA . THR A 1 95 ? 61.187 11.643 34.474 1.00 5.33 95 THR A CA 1
ATOM 1213 C C . THR A 1 95 ? 59.770 11.860 34.990 1.00 5.44 95 THR A C 1
ATOM 1214 O O . THR A 1 95 ? 58.866 11.112 34.642 1.00 6.33 95 THR A O 1
ATOM 1225 N N . ASP A 1 96 ? 59.514 12.865 35.825 1.00 6.21 96 ASP A N 1
ATOM 1226 C CA . ASP A 1 96 ? 58.135 13.081 36.220 1.00 7.51 96 ASP A CA 1
ATOM 1227 C C . ASP A 1 96 ? 57.236 13.427 35.034 1.00 6.87 96 ASP A C 1
ATOM 1228 O O . ASP A 1 96 ? 56.047 13.072 35.051 1.00 8.84 96 ASP A O 1
ATOM 1237 N N . ALA A 1 97 ? 57.794 14.020 33.974 1.00 6.16 97 ALA A N 1
ATOM 1238 C CA . ALA A 1 97 ? 56.988 14.477 32.841 1.00 5.82 97 ALA A CA 1
ATOM 1239 C C . ALA A 1 97 ? 57.014 13.594 31.592 1.00 5.37 97 ALA A C 1
ATOM 1240 O O . ALA A 1 97 ? 56.074 13.687 30.784 1.00 5.57 97 ALA A O 1
ATOM 1247 N N . TYR A 1 98 ? 58.064 12.780 31.398 1.00 5.02 98 TYR A N 1
ATOM 1248 C CA . TYR A 1 98 ? 58.221 12.021 30.152 1.00 5.27 98 TYR A CA 1
ATOM 1249 C C . TYR A 1 98 ? 58.720 10.604 30.420 1.00 5.07 98 TYR A C 1
ATOM 1250 O O . TYR A 1 98 ? 59.335 10.320 31.448 1.00 6.01 98 TYR A O 1
ATOM 1268 N N . LEU A 1 99 ? 58.464 9.723 29.456 1.00 5.45 99 LEU A N 1
ATOM 1269 C CA . LEU A 1 99 ? 58.799 8.295 29.541 1.00 5.60 99 LEU A CA 1
ATOM 1270 C C . LEU A 1 99 ? 59.463 7.872 28.222 1.00 5.30 99 LEU A C 1
ATOM 1271 O O . LEU A 1 99 ? 59.012 8.265 27.139 1.00 5.98 99 LEU A O 1
ATOM 1287 N N . PHE A 1 100 ? 60.520 7.067 28.325 1.00 5.10 100 PHE A N 1
ATOM 1288 C CA . PHE A 1 100 ? 61.183 6.431 27.182 1.00 5.31 100 PHE A CA 1
ATOM 1289 C C . PHE A 1 100 ? 61.113 4.926 27.382 1.00 4.66 100 PHE A C 1
ATOM 1290 O O . PHE A 1 100 ? 61.436 4.453 28.460 1.00 5.63 100 PHE A O 1
ATOM 1307 N N . GLY A 1 101 ? 60.740 4.184 26.341 1.00 4.67 101 GLY A N 1
ATOM 1308 C CA . GLY A 1 101 ? 60.704 2.731 26.425 1.00 4.83 101 GLY A CA 1
ATOM 1309 C C . GLY A 1 101 ? 61.199 2.063 25.163 1.00 4.45 101 GLY A C 1
ATOM 1310 O O . GLY A 1 101 ? 61.147 2.629 24.057 1.00 4.69 101 GLY A O 1
ATOM 1314 N N . VAL A 1 102 ? 61.659 0.823 25.329 1.00 4.86 102 VAL A N 1
ATOM 1315 C CA A VAL A 1 102 ? 62.164 0.012 24.247 0.54 5.23 102 VAL A CA 1
ATOM 1316 C CA B VAL A 1 102 ? 62.111 0.021 24.198 0.46 5.55 102 VAL A CA 1
ATOM 1317 C C . VAL A 1 102 ? 61.736 -1.432 24.477 1.00 4.64 102 VAL A C 1
ATOM 1318 O O . VAL A 1 102 ? 61.817 -1.916 25.603 1.00 4.82 102 VAL A O 1
ATOM 1341 N N . VAL A 1 103 ? 61.300 -2.114 23.420 1.00 4.84 103 VAL A N 1
ATOM 1342 C CA . VAL A 1 103 ? 60.825 -3.486 23.537 1.00 4.77 103 VAL A CA 1
ATOM 1343 C C . VAL A 1 103 ? 61.005 -4.155 22.181 1.00 4.91 103 VAL A C 1
ATOM 1344 O O . VAL A 1 103 ? 60.966 -3.492 21.144 1.00 5.33 103 VAL A O 1
ATOM 1357 N N . ARG A 1 104 ? 61.230 -5.463 22.150 1.00 4.86 104 ARG A N 1
ATOM 1358 C CA . ARG A 1 104 ? 61.357 -6.154 20.877 1.00 5.05 104 ARG A CA 1
ATOM 1359 C C . ARG A 1 104 ? 60.779 -7.551 20.923 1.00 5.47 104 ARG A C 1
ATOM 1360 O O . ARG A 1 104 ? 60.573 -8.120 22.003 1.00 7.07 104 ARG A O 1
ATOM 1381 N N . THR A 1 105 ? 60.529 -8.099 19.731 1.00 5.72 105 THR A N 1
ATOM 1382 C CA . THR A 1 105 ? 60.058 -9.458 19.575 1.00 5.99 105 THR A CA 1
ATOM 1383 C C . THR A 1 105 ? 60.947 -10.152 18.555 1.00 6.35 105 THR A C 1
ATOM 1384 O O . THR A 1 105 ? 61.432 -9.533 17.623 1.00 7.61 105 THR A O 1
ATOM 1395 N N . GLY A 1 106 ? 61.210 -11.434 18.768 1.00 6.64 106 GLY A N 1
ATOM 1396 C CA . GLY A 1 106 ? 62.237 -12.130 18.009 1.00 7.16 106 GLY A CA 1
ATOM 1397 C C . GLY A 1 106 ? 61.947 -12.369 16.532 1.00 6.70 106 GLY A C 1
ATOM 1398 O O . GLY A 1 106 ? 60.795 -12.395 16.084 1.00 7.14 106 GLY A O 1
ATOM 1402 N N . GLU A 1 107 ? 63.015 -12.554 15.772 1.00 7.35 107 GLU A N 1
ATOM 1403 C CA . GLU A 1 107 ? 62.954 -13.008 14.399 1.00 7.54 107 GLU A CA 1
ATOM 1404 C C . GLU A 1 107 ? 62.012 -14.215 14.301 1.00 7.72 107 GLU A C 1
ATOM 1405 O O . GLU A 1 107 ? 62.116 -15.149 15.109 1.00 7.98 107 GLU A O 1
ATOM 1417 N N . SER A 1 108 ? 61.104 -14.200 13.330 1.00 7.53 108 SER A N 1
ATOM 1418 C CA . SER A 1 108 ? 60.055 -15.204 13.294 1.00 8.57 108 SER A CA 1
ATOM 1419 C C . SER A 1 108 ? 59.497 -15.333 11.888 1.00 8.04 108 SER A C 1
ATOM 1420 O O . SER A 1 108 ? 59.713 -14.464 11.040 1.00 8.41 108 SER A O 1
ATOM 1428 N N . GLY A 1 109 ? 58.738 -16.411 11.666 1.00 8.16 109 GLY A N 1
ATOM 1429 C CA . GLY A 1 109 ? 58.015 -16.581 10.421 1.00 8.58 109 GLY A CA 1
ATOM 1430 C C . GLY A 1 109 ? 56.735 -15.761 10.342 1.00 8.05 109 GLY A C 1
ATOM 1431 O O . GLY A 1 109 ? 56.170 -15.628 9.270 1.00 8.03 109 GLY A O 1
ATOM 1435 N N . ARG A 1 110 ? 56.293 -15.196 11.465 1.00 7.93 110 ARG A N 1
ATOM 1436 C CA . ARG A 1 110 ? 54.995 -14.532 11.573 1.00 8.84 110 ARG A CA 1
ATOM 1437 C C . ARG A 1 110 ? 55.118 -13.412 12.600 1.00 7.87 110 ARG A C 1
ATOM 1438 O O . ARG A 1 110 ? 55.740 -13.637 13.646 1.00 9.58 110 ARG A O 1
ATOM 1459 N N . TYR A 1 111 ? 54.509 -12.246 12.365 1.00 6.09 111 TYR A N 1
ATOM 1460 C CA . TYR A 1 111 ? 54.680 -11.122 13.283 1.00 5.57 111 TYR A CA 1
ATOM 1461 C C . TYR A 1 111 ? 53.407 -10.463 13.754 1.00 5.26 111 TYR A C 1
ATOM 1462 O O . TYR A 1 111 ? 53.473 -9.728 14.751 1.00 6.09 111 TYR A O 1
ATOM 1480 N N . ALA A 1 112 ? 52.251 -10.651 13.110 1.00 5.66 112 ALA A N 1
ATOM 1481 C CA . ALA A 1 112 ? 51.085 -9.854 13.512 1.00 6.23 112 ALA A CA 1
ATOM 1482 C C . ALA A 1 112 ? 50.697 -10.063 14.972 1.00 6.01 112 ALA A C 1
ATOM 1483 O O . ALA A 1 112 ? 50.467 -9.099 15.701 1.00 6.08 112 ALA A O 1
ATOM 1490 N N . ASP A 1 113 ? 50.559 -11.319 15.397 1.00 5.95 113 ASP A N 1
ATOM 1491 C CA . ASP A 1 113 ? 50.120 -11.574 16.760 1.00 6.37 113 ASP A CA 1
ATOM 1492 C C . ASP A 1 113 ? 51.136 -11.020 17.771 1.00 5.89 113 ASP A C 1
ATOM 1493 O O . ASP A 1 113 ? 50.770 -10.403 18.775 1.00 5.95 113 ASP A O 1
ATOM 1502 N N . ALA A 1 114 ? 52.416 -11.216 17.506 1.00 6.15 114 ALA A N 1
ATOM 1503 C CA . ALA A 1 114 ? 53.454 -10.732 18.415 1.00 6.24 114 ALA A CA 1
ATOM 1504 C C . ALA A 1 114 ? 53.513 -9.203 18.445 1.00 5.83 114 ALA A C 1
ATOM 1505 O O . ALA A 1 114 ? 53.779 -8.613 19.497 1.00 5.85 114 ALA A O 1
ATOM 1512 N N . THR A 1 115 ? 53.247 -8.576 17.302 1.00 5.32 115 THR A N 1
ATOM 1513 C CA . THR A 1 115 ? 53.248 -7.115 17.213 1.00 5.42 115 THR A CA 1
ATOM 1514 C C . THR A 1 115 ? 52.036 -6.547 17.960 1.00 5.24 115 THR A C 1
ATOM 1515 O O . THR A 1 115 ? 52.137 -5.525 18.650 1.00 5.41 115 THR A O 1
ATOM 1526 N N . ALA A 1 116 ? 50.884 -7.193 17.824 1.00 5.35 116 ALA A N 1
ATOM 1527 C CA . ALA A 1 116 ? 49.702 -6.746 18.543 1.00 5.79 116 ALA A CA 1
ATOM 1528 C C . ALA A 1 116 ? 49.946 -6.842 20.048 1.00 5.24 116 ALA A C 1
ATOM 1529 O O . ALA A 1 116 ? 49.549 -5.959 20.821 1.00 5.51 116 ALA A O 1
ATOM 1536 N N . ALA A 1 117 ? 50.611 -7.918 20.483 1.00 5.70 117 ALA A N 1
ATOM 1537 C CA . ALA A 1 117 ? 50.903 -8.087 21.901 1.00 6.20 117 ALA A CA 1
ATOM 1538 C C . ALA A 1 117 ? 51.905 -7.028 22.397 1.00 6.05 117 ALA A C 1
ATOM 1539 O O . ALA A 1 117 ? 51.744 -6.465 23.474 1.00 6.03 117 ALA A O 1
ATOM 1546 N N . LEU A 1 118 ? 52.929 -6.757 21.597 1.00 6.00 118 LEU A N 1
ATOM 1547 C CA . LEU A 1 118 ? 53.931 -5.770 21.936 1.00 6.37 118 LEU A CA 1
ATOM 1548 C C . LEU A 1 118 ? 53.280 -4.397 22.073 1.00 5.92 118 LEU A C 1
ATOM 1549 O O . LEU A 1 118 ? 53.475 -3.709 23.081 1.00 5.95 118 LEU A O 1
ATOM 1565 N N . TYR A 1 119 ? 52.483 -3.996 21.085 1.00 5.58 119 TYR A N 1
ATOM 1566 C CA . TYR A 1 119 ? 51.823 -2.695 21.175 1.00 5.68 119 TYR A CA 1
ATOM 1567 C C . TYR A 1 119 ? 50.799 -2.651 22.309 1.00 5.74 119 TYR A C 1
ATOM 1568 O O . TYR A 1 119 ? 50.668 -1.637 22.974 1.00 5.87 119 TYR A O 1
ATOM 1586 N N . THR A 1 120 ? 50.088 -3.756 22.546 1.00 5.73 120 THR A N 1
ATOM 1587 C CA . THR A 1 120 ? 49.205 -3.811 23.716 1.00 5.95 120 THR A CA 1
ATOM 1588 C C . THR A 1 120 ? 49.987 -3.494 24.984 1.00 5.75 120 THR A C 1
ATOM 1589 O O . THR A 1 120 ? 49.537 -2.741 25.841 1.00 6.00 120 THR A O 1
ATOM 1600 N N . ASN A 1 121 ? 51.162 -4.092 25.093 1.00 5.59 121 ASN A N 1
ATOM 1601 C CA . ASN A 1 121 ? 51.977 -3.900 26.281 1.00 6.84 121 ASN A CA 1
ATOM 1602 C C . ASN A 1 121 ? 52.474 -2.448 26.383 1.00 6.14 121 ASN A C 1
ATOM 1603 O O . ASN A 1 121 ? 52.508 -1.885 27.483 1.00 6.16 121 ASN A O 1
ATOM 1614 N N . VAL A 1 122 ? 52.817 -1.831 25.253 1.00 6.37 122 VAL A N 1
ATOM 1615 C CA . VAL A 1 122 ? 53.188 -0.414 25.247 1.00 6.64 122 VAL A CA 1
ATOM 1616 C C . VAL A 1 122 ? 52.023 0.473 25.707 1.00 6.45 122 VAL A C 1
ATOM 1617 O O . VAL A 1 122 ? 52.186 1.334 26.600 1.00 6.99 122 VAL A O 1
ATOM 1630 N N . PHE A 1 123 ? 50.843 0.286 25.118 1.00 6.33 123 PHE A N 1
ATOM 1631 C CA . PHE A 1 123 ? 49.688 1.091 25.515 1.00 6.43 123 PHE A CA 1
ATOM 1632 C C . PHE A 1 123 ? 49.381 0.872 26.989 1.00 6.74 123 PHE A C 1
ATOM 1633 O O . PHE A 1 123 ? 49.084 1.825 27.724 1.00 7.59 123 PHE A O 1
ATOM 1650 N N . GLN A 1 124 ? 49.432 -0.383 27.445 1.00 6.96 124 GLN A N 1
ATOM 1651 C CA . GLN A 1 124 ? 49.142 -0.659 28.846 1.00 7.58 124 GLN A CA 1
ATOM 1652 C C . GLN A 1 124 ? 50.154 -0.030 29.788 1.00 6.92 124 GLN A C 1
ATOM 1653 O O . GLN A 1 124 ? 49.769 0.458 30.843 1.00 7.24 124 GLN A O 1
ATOM 1667 N N . LEU A 1 125 ? 51.445 -0.054 29.433 1.00 7.26 125 LEU A N 1
ATOM 1668 C CA . LEU A 1 125 ? 52.467 0.545 30.279 1.00 7.53 125 LEU A CA 1
ATOM 1669 C C . LEU A 1 125 ? 52.278 2.067 30.363 1.00 7.33 125 LEU A C 1
ATOM 1670 O O . LEU A 1 125 ? 52.396 2.671 31.428 1.00 7.60 125 LEU A O 1
ATOM 1686 N N . THR A 1 126 ? 52.012 2.698 29.223 1.00 7.67 126 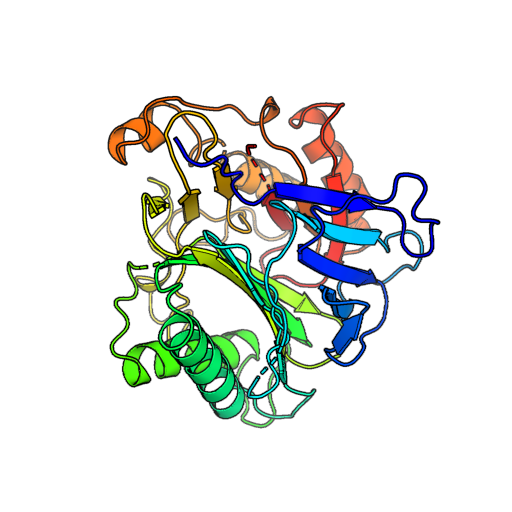THR A N 1
ATOM 1687 C CA . THR A 1 126 ? 51.802 4.136 29.240 1.00 9.21 126 THR A CA 1
ATOM 1688 C C . THR A 1 126 ? 50.606 4.483 30.113 1.00 8.62 126 THR A C 1
ATOM 1689 O O . THR A 1 126 ? 50.642 5.477 30.846 1.00 9.23 126 THR A O 1
ATOM 1700 N N . ARG A 1 127 ? 49.555 3.676 30.067 1.00 9.33 127 ARG A N 1
ATOM 1701 C CA . ARG A 1 127 ? 48.409 3.924 30.941 1.00 10.53 127 ARG A CA 1
ATOM 1702 C C . ARG A 1 127 ? 48.763 3.696 32.416 1.00 10.82 127 ARG A C 1
ATOM 1703 O O . ARG A 1 127 ? 48.478 4.548 33.274 1.00 11.82 127 ARG A O 1
ATOM 1724 N N . SER A 1 128 ? 49.384 2.554 32.717 1.00 10.04 128 SER A N 1
ATOM 1725 C CA A SER A 1 128 ? 49.659 2.185 34.104 0.46 9.50 128 SER A CA 1
ATOM 1726 C CA B SER A 1 128 ? 49.667 2.190 34.097 0.54 10.77 128 SER A CA 1
ATOM 1727 C C . SER A 1 128 ? 50.641 3.148 34.783 1.00 9.32 128 SER A C 1
ATOM 1728 O O . SER A 1 128 ? 50.470 3.469 35.959 1.00 10.86 128 SER A O 1
ATOM 1741 N N . LEU A 1 129 ? 51.660 3.600 34.049 1.00 7.65 129 LEU A N 1
ATOM 1742 C CA . LEU A 1 129 ? 52.642 4.504 34.629 1.00 7.28 129 LEU A CA 1
ATOM 1743 C C . LEU A 1 129 ? 52.158 5.954 34.646 1.00 7.15 129 LEU A C 1
ATOM 1744 O O . LEU A 1 129 ? 52.734 6.785 35.353 1.00 8.55 129 LEU A O 1
ATOM 1760 N N . GLY A 1 130 ? 51.129 6.284 33.859 1.00 7.25 130 GLY A N 1
ATOM 1761 C CA . GLY A 1 130 ? 50.615 7.647 33.828 1.00 8.01 130 GLY A CA 1
ATOM 1762 C C . GLY A 1 130 ? 51.279 8.540 32.786 1.00 6.72 130 GLY A C 1
ATOM 1763 O O . GLY A 1 130 ? 51.418 9.742 33.037 1.00 7.53 130 GLY A O 1
ATOM 1767 N N . TYR A 1 131 ? 51.618 7.982 31.621 1.00 6.25 131 TYR A N 1
ATOM 1768 C CA . TYR A 1 131 ? 52.205 8.731 30.515 1.00 6.04 131 TYR A CA 1
ATOM 1769 C C . TYR A 1 131 ? 51.397 8.428 29.247 1.00 6.48 131 TYR A C 1
ATOM 1770 O O . TYR A 1 131 ? 51.898 7.832 28.301 1.00 6.38 131 TYR A O 1
ATOM 1788 N N . PRO A 1 132 ? 50.119 8.842 29.224 1.00 6.46 132 PRO A N 1
ATOM 1789 C CA . PRO A 1 132 ? 49.229 8.344 28.171 1.00 7.54 132 PRO A CA 1
ATOM 1790 C C . PRO A 1 132 ? 49.454 8.973 26.795 1.00 7.10 132 PRO A C 1
ATOM 1791 O O . PRO A 1 132 ? 48.928 8.436 25.824 1.00 8.68 132 PRO A O 1
ATOM 1802 N N . LEU A 1 133 ? 50.164 10.090 26.685 1.00 6.44 133 LEU A N 1
ATOM 1803 C CA . LEU A 1 133 ? 50.289 10.782 25.401 1.00 6.72 133 LEU A CA 1
ATOM 1804 C C . LEU A 1 133 ? 51.524 10.297 24.687 1.00 6.31 133 LEU A C 1
ATOM 1805 O O . LEU A 1 133 ? 52.635 10.716 25.004 1.00 7.06 133 LEU A O 1
ATOM 1821 N N . LEU A 1 134 ? 51.367 9.392 23.724 1.00 6.03 134 LEU A N 1
ATOM 1822 C CA . LEU A 1 134 ? 52.534 8.993 22.950 1.00 6.28 134 LEU A CA 1
ATOM 1823 C C . LEU A 1 134 ? 53.019 10.162 22.092 1.00 5.32 134 LEU A C 1
ATOM 1824 O O . LEU A 1 134 ? 52.217 10.883 21.506 1.00 5.87 134 LEU A O 1
ATOM 1840 N N . ALA A 1 135 ? 54.336 10.320 22.037 1.00 5.46 135 ALA A N 1
ATOM 1841 C CA . ALA A 1 135 ? 54.976 11.450 21.372 1.00 5.70 135 ALA A CA 1
ATOM 1842 C C . ALA A 1 135 ? 55.761 11.073 20.124 1.00 4.89 135 ALA A C 1
ATOM 1843 O O . ALA A 1 135 ? 55.958 11.916 19.251 1.00 5.72 135 ALA A O 1
ATOM 1850 N N . ARG A 1 136 ? 56.264 9.841 20.073 1.00 4.77 136 ARG A N 1
ATOM 1851 C CA . ARG A 1 136 ? 57.102 9.419 18.961 1.00 4.74 136 ARG A CA 1
ATOM 1852 C C . ARG A 1 136 ? 57.238 7.913 19.057 1.00 4.52 136 ARG A C 1
ATOM 1853 O O . ARG A 1 136 ? 57.439 7.401 20.170 1.00 4.75 136 ARG A O 1
ATOM 1874 N N . THR A 1 137 ? 57.130 7.189 17.951 1.00 4.41 137 THR A N 1
ATOM 1875 C CA . THR A 1 137 ? 57.408 5.771 17.937 1.00 4.54 137 THR A CA 1
ATOM 1876 C C . THR A 1 137 ? 58.379 5.452 16.807 1.00 4.39 137 THR A C 1
ATOM 1877 O O . THR A 1 137 ? 58.425 6.149 15.791 1.00 4.54 137 THR A O 1
ATOM 1888 N N . TRP A 1 138 ? 59.135 4.362 16.986 1.00 4.08 138 TRP A N 1
ATOM 1889 C CA . TRP A 1 138 ? 59.982 3.837 15.916 1.00 4.24 138 TRP A CA 1
ATOM 1890 C C . TRP A 1 138 ? 59.792 2.329 15.877 1.00 4.54 138 TRP A C 1
ATOM 1891 O O . TRP A 1 138 ? 59.708 1.679 16.922 1.00 5.32 138 TRP A O 1
ATOM 1912 N N . ASN A 1 139 ? 59.792 1.790 14.665 1.00 4.44 139 ASN A N 1
ATOM 1913 C CA . ASN A 1 139 ? 59.672 0.352 14.424 1.00 4.73 139 ASN A CA 1
ATOM 1914 C C . ASN A 1 139 ? 60.782 -0.054 13.467 1.00 4.09 139 ASN A C 1
ATOM 1915 O O . ASN A 1 139 ? 60.808 0.382 12.313 1.00 4.73 139 ASN A O 1
ATOM 1926 N N . TYR A 1 140 ? 61.694 -0.881 13.980 1.00 4.08 140 TYR A N 1
ATOM 1927 C CA . TYR A 1 140 ? 62.828 -1.405 13.197 1.00 4.41 140 TYR A CA 1
ATOM 1928 C C . TYR A 1 140 ? 62.470 -2.857 12.894 1.00 4.13 140 TYR A C 1
ATOM 1929 O O . TYR A 1 140 ? 62.466 -3.696 13.800 1.00 4.52 140 TYR A O 1
ATOM 1947 N N . VAL A 1 141 ? 62.121 -3.123 11.629 1.00 4.33 141 VAL A N 1
ATOM 1948 C CA . VAL A 1 141 ? 61.419 -4.343 11.225 1.00 4.87 141 VAL A CA 1
ATOM 1949 C C . VAL A 1 141 ? 62.353 -5.192 10.379 1.00 4.65 141 VAL A C 1
ATOM 1950 O O . VAL A 1 141 ? 62.594 -4.874 9.217 1.00 4.95 141 VAL A O 1
ATOM 1963 N N . SER A 1 142 ? 62.867 -6.282 10.947 1.00 5.19 142 SER A N 1
ATOM 1964 C CA . SER A 1 142 ? 63.741 -7.171 10.215 1.00 5.85 142 SER A CA 1
ATOM 1965 C C . SER A 1 142 ? 63.053 -7.757 8.972 1.00 5.48 142 SER A C 1
ATOM 1966 O O . SER A 1 142 ? 61.977 -8.346 9.054 1.00 6.13 142 SER A O 1
ATOM 1974 N N . GLY A 1 143 ? 63.674 -7.592 7.814 1.00 5.23 143 GLY A N 1
ATOM 1975 C CA . GLY A 1 143 ? 63.123 -8.169 6.595 1.00 5.45 143 GLY A CA 1
ATOM 1976 C C . GLY A 1 143 ? 61.808 -7.524 6.198 1.00 5.28 143 GLY A C 1
ATOM 1977 O O . GLY A 1 143 ? 60.875 -8.226 5.781 1.00 5.51 143 GLY A O 1
ATOM 1981 N N . ILE A 1 144 ? 61.730 -6.199 6.284 1.00 4.99 144 ILE A N 1
ATOM 1982 C CA . ILE A 1 144 ? 60.472 -5.496 6.091 1.00 5.32 144 ILE A CA 1
ATOM 1983 C C . ILE A 1 144 ? 59.801 -5.787 4.738 1.00 4.84 144 ILE A C 1
ATOM 1984 O O . ILE A 1 144 ? 58.568 -5.765 4.659 1.00 5.40 144 ILE A O 1
ATOM 2000 N N . ASN A 1 145 ? 60.582 -6.069 3.684 1.00 5.52 145 ASN A N 1
ATOM 2001 C CA . ASN A 1 145 ? 60.009 -6.385 2.367 1.00 6.16 145 ASN A CA 1
ATOM 2002 C C . ASN A 1 145 ? 60.043 -7.869 2.035 1.00 6.54 145 ASN A C 1
ATOM 2003 O O . ASN A 1 145 ? 59.677 -8.269 0.937 1.00 7.22 145 ASN A O 1
ATOM 2014 N N . THR A 1 146 ? 60.515 -8.687 2.965 1.00 6.91 146 THR A N 1
ATOM 2015 C CA . THR A 1 146 ? 60.494 -10.132 2.746 1.00 7.02 146 THR A CA 1
ATOM 2016 C C . THR A 1 146 ? 59.064 -10.651 2.906 1.00 6.54 146 THR A C 1
ATOM 2017 O O . THR A 1 146 ? 58.201 -9.964 3.447 1.00 6.81 146 THR A O 1
ATOM 2028 N N . THR A 1 147 ? 58.838 -11.871 2.433 1.00 7.59 147 THR A N 1
ATOM 2029 C CA . THR A 1 147 ? 57.546 -12.527 2.577 1.00 8.00 147 THR A CA 1
ATOM 2030 C C . THR A 1 147 ? 57.575 -13.444 3.790 1.00 8.21 147 THR A C 1
ATOM 2031 O O . THR A 1 147 ? 58.501 -14.246 3.933 1.00 9.09 147 THR A O 1
ATOM 2042 N N . ASN A 1 148 ? 56.588 -13.321 4.677 1.00 7.04 148 ASN A N 1
ATOM 2043 C CA . ASN A 1 148 ? 56.566 -14.141 5.886 1.00 7.32 148 ASN A CA 1
ATOM 2044 C C . ASN A 1 148 ? 56.124 -15.589 5.582 1.00 7.52 148 ASN A C 1
ATOM 2045 O O . ASN A 1 148 ? 55.869 -15.938 4.421 1.00 7.93 148 ASN A O 1
ATOM 2056 N N . ALA A 1 149 ? 56.083 -16.425 6.618 1.00 7.97 149 ALA A N 1
ATOM 2057 C CA . ALA A 1 149 ? 55.773 -17.851 6.422 1.00 8.28 149 ALA A CA 1
ATOM 2058 C C . ALA A 1 149 ? 54.343 -18.058 5.955 1.00 7.95 149 ALA A C 1
ATOM 2059 O O . ALA A 1 149 ? 54.038 -19.100 5.374 1.00 8.86 149 ALA A O 1
ATOM 2066 N N . ASP A 1 150 ? 53.482 -17.084 6.205 1.00 7.30 150 ASP A N 1
ATOM 2067 C CA A ASP A 1 150 ? 52.095 -17.147 5.798 0.61 7.77 150 ASP A CA 1
ATOM 2068 C CA B ASP A 1 150 ? 52.080 -17.126 5.797 0.39 6.26 150 ASP A CA 1
ATOM 2069 C C . ASP A 1 150 ? 51.858 -16.587 4.395 1.00 6.22 150 ASP A C 1
ATOM 2070 O O . ASP A 1 150 ? 50.720 -16.550 3.945 1.00 6.73 150 ASP A O 1
ATOM 2085 N N . GLY A 1 151 ? 52.926 -16.167 3.714 1.00 6.30 151 GLY A N 1
ATOM 2086 C CA . GLY A 1 151 ? 52.811 -15.644 2.362 1.00 6.58 151 GLY A CA 1
ATOM 2087 C C . GLY A 1 151 ? 52.538 -14.149 2.235 1.00 5.72 151 GLY A C 1
ATOM 2088 O O . GLY A 1 151 ? 52.219 -13.703 1.121 1.00 6.23 151 GLY A O 1
ATOM 2092 N N . LEU A 1 152 ? 52.694 -13.377 3.319 1.00 6.02 152 LEU A N 1
ATOM 2093 C CA . LEU A 1 152 ? 52.400 -11.955 3.346 1.00 5.82 152 LEU A CA 1
ATOM 2094 C C . LEU A 1 152 ? 53.660 -11.147 3.600 1.00 5.59 152 LEU A C 1
ATOM 2095 O O . LEU A 1 152 ? 54.470 -11.511 4.445 1.00 6.01 152 LEU A O 1
ATOM 2111 N N . GLU A 1 153 ? 53.806 -10.017 2.912 1.00 5.70 153 GLU A N 1
ATOM 2112 C CA . GLU A 1 153 ? 54.942 -9.130 3.168 1.00 5.47 153 GLU A CA 1
ATOM 2113 C C . GLU A 1 153 ? 55.029 -8.778 4.649 1.00 5.23 153 GLU A C 1
ATOM 2114 O O . GLU A 1 153 ? 54.011 -8.417 5.268 1.00 5.63 153 GLU A O 1
ATOM 2126 N N . VAL A 1 154 ? 56.244 -8.820 5.199 1.00 5.02 154 VAL A N 1
ATOM 2127 C CA . VAL A 1 154 ? 56.442 -8.533 6.613 1.00 5.04 154 VAL A CA 1
ATOM 2128 C C . VAL A 1 154 ? 55.874 -7.158 7.002 1.00 4.50 154 VAL A C 1
ATOM 2129 O O . VAL A 1 154 ? 55.242 -7.031 8.040 1.00 4.82 154 VAL A O 1
ATOM 2142 N N . TYR A 1 155 ? 56.087 -6.115 6.194 1.00 4.64 155 TYR A N 1
ATOM 2143 C CA . TYR A 1 155 ? 55.558 -4.804 6.597 1.00 4.90 155 TYR A CA 1
ATOM 2144 C C . TYR A 1 155 ? 54.040 -4.863 6.790 1.00 4.70 155 TYR A C 1
ATOM 2145 O O . TYR A 1 155 ? 53.501 -4.240 7.702 1.00 4.86 155 TYR A O 1
ATOM 2163 N N . ARG A 1 156 ? 53.360 -5.578 5.900 1.00 4.81 156 ARG A N 1
ATOM 2164 C CA . ARG A 1 156 ? 51.906 -5.676 5.960 1.00 5.02 156 ARG A CA 1
ATOM 2165 C C . ARG A 1 156 ? 51.471 -6.472 7.196 1.00 5.14 156 ARG A C 1
ATOM 2166 O O . ARG A 1 156 ? 50.492 -6.112 7.865 1.00 5.39 156 ARG A O 1
ATOM 2187 N N . ASP A 1 157 ? 52.202 -7.535 7.509 1.00 5.45 157 ASP A N 1
ATOM 2188 C CA . ASP A 1 157 ? 51.966 -8.359 8.701 1.00 5.55 157 ASP A CA 1
ATOM 2189 C C . ASP A 1 157 ? 52.136 -7.502 9.967 1.00 5.33 157 ASP A C 1
ATOM 2190 O O . ASP A 1 157 ? 51.291 -7.503 10.876 1.00 5.76 157 ASP A O 1
ATOM 2199 N N . PHE A 1 158 ? 53.219 -6.719 10.006 1.00 5.04 158 PHE A N 1
ATOM 2200 C CA . PHE A 1 158 ? 53.440 -5.753 11.080 1.00 5.10 158 PHE A CA 1
ATOM 2201 C C . PHE A 1 158 ? 52.270 -4.757 11.181 1.00 4.89 158 PHE A C 1
ATOM 2202 O O . PHE A 1 158 ? 51.787 -4.474 12.279 1.00 5.46 158 PHE A O 1
ATOM 2219 N N . CYS A 1 159 ? 51.823 -4.212 10.045 1.00 5.08 159 CYS A N 1
ATOM 2220 C CA . CYS A 1 159 ? 50.721 -3.259 10.087 1.00 4.94 159 CYS A CA 1
ATOM 2221 C C . CYS A 1 159 ? 49.446 -3.888 10.638 1.00 4.91 159 CYS A C 1
ATOM 2222 O O . CYS A 1 159 ? 48.685 -3.209 11.337 1.00 5.46 159 CYS A O 1
ATOM 2230 N N . VAL A 1 160 ? 49.162 -5.151 10.279 1.00 4.96 160 VAL A N 1
ATOM 2231 C CA . VAL A 1 160 ? 48.003 -5.845 10.836 1.00 5.60 160 VAL A CA 1
ATOM 2232 C C . VAL A 1 160 ? 48.108 -5.861 12.369 1.00 5.53 160 VAL A C 1
ATOM 2233 O O . VAL A 1 160 ? 47.140 -5.545 13.077 1.00 6.36 160 VAL A O 1
ATOM 2246 N N . GLY A 1 161 ? 49.264 -6.260 12.891 1.00 5.31 161 GLY A N 1
ATOM 2247 C CA . GLY A 1 161 ? 49.425 -6.332 14.330 1.00 5.95 161 GLY A CA 1
ATOM 2248 C C . GLY A 1 161 ? 49.293 -4.998 15.050 1.00 5.55 161 GLY A C 1
ATOM 2249 O O . GLY A 1 161 ? 48.645 -4.893 16.094 1.00 5.43 161 GLY A O 1
ATOM 2253 N N . ARG A 1 162 ? 49.923 -3.965 14.497 1.00 5.13 162 ARG A N 1
ATOM 2254 C CA . ARG A 1 162 ? 49.792 -2.645 15.095 1.00 5.43 162 ARG A CA 1
ATOM 2255 C C . ARG A 1 162 ? 48.328 -2.200 15.120 1.00 5.77 162 ARG A C 1
ATOM 2256 O O . ARG A 1 162 ? 47.826 -1.740 16.135 1.00 5.65 162 ARG A O 1
ATOM 2277 N N . ALA A 1 163 ? 47.637 -2.366 13.993 1.00 5.94 163 ALA A N 1
ATOM 2278 C CA . ALA A 1 163 ? 46.244 -1.961 13.890 1.00 6.66 163 ALA A CA 1
ATOM 2279 C C . ALA A 1 163 ? 45.395 -2.735 14.898 1.00 6.40 163 ALA A C 1
ATOM 2280 O O . ALA A 1 163 ? 44.488 -2.162 15.524 1.00 6.46 163 ALA A O 1
ATOM 2287 N N . GLN A 1 164 ? 45.647 -4.033 15.032 1.00 6.17 164 GLN A N 1
ATOM 2288 C CA . GLN A 1 164 ? 44.899 -4.853 15.987 1.00 6.33 164 GLN A CA 1
ATOM 2289 C C . GLN A 1 164 ? 45.084 -4.347 17.414 1.00 6.10 164 GLN A C 1
ATOM 2290 O O . GLN A 1 164 ? 44.117 -4.311 18.192 1.00 6.70 164 GLN A O 1
ATOM 2304 N N . ALA A 1 165 ? 46.307 -3.958 17.767 1.00 5.75 165 ALA A N 1
ATOM 2305 C CA . ALA A 1 165 ? 46.560 -3.443 19.109 1.00 5.70 165 ALA A CA 1
ATOM 2306 C C . ALA A 1 165 ? 45.770 -2.154 19.370 1.00 5.87 165 ALA A C 1
ATOM 2307 O O . ALA A 1 165 ? 45.305 -1.947 20.488 1.00 6.44 165 ALA A O 1
ATOM 2314 N N . LEU A 1 166 ? 45.634 -1.283 18.369 1.00 6.43 166 LEU A N 1
ATOM 2315 C CA . LEU A 1 166 ? 44.848 -0.082 18.616 1.00 7.19 166 LEU A CA 1
ATOM 2316 C C . LEU A 1 166 ? 43.411 -0.465 18.958 1.00 8.18 166 LEU A C 1
ATOM 2317 O O . LEU A 1 166 ? 42.812 0.095 19.877 1.00 9.46 166 LEU A O 1
ATOM 2333 N N . ASP A 1 167 ? 42.847 -1.422 18.233 1.00 8.85 167 ASP A N 1
ATOM 2334 C CA . ASP A 1 167 ? 41.492 -1.858 18.570 1.00 10.75 167 ASP A CA 1
ATOM 2335 C C . ASP A 1 167 ? 41.411 -2.497 19.953 1.00 10.19 167 ASP A C 1
ATOM 2336 O O . ASP A 1 167 ? 40.449 -2.285 20.683 1.00 11.15 167 ASP A O 1
ATOM 2345 N N . GLU A 1 168 ? 42.403 -3.307 20.301 1.00 8.76 168 GLU A N 1
ATOM 2346 C CA . GLU A 1 168 ? 42.449 -3.950 21.613 1.00 8.52 168 GLU A CA 1
ATOM 2347 C C . GLU A 1 168 ? 42.540 -2.955 22.757 1.00 8.90 168 GLU A C 1
ATOM 2348 O O . GLU A 1 168 ? 42.147 -3.260 23.875 1.00 10.33 168 GLU A O 1
ATOM 2360 N N . GLY A 1 169 ? 43.061 -1.762 22.467 1.00 8.71 169 GLY A N 1
ATOM 2361 C CA . GLY A 1 169 ? 43.248 -0.753 23.488 1.00 10.42 169 GLY A CA 1
ATOM 2362 C C . GLY A 1 169 ? 42.226 0.355 23.426 1.00 12.26 169 GLY A C 1
ATOM 2363 O O . GLY A 1 169 ? 42.266 1.258 24.264 1.00 14.13 169 GLY A O 1
ATOM 2367 N N . GLY A 1 170 ? 41.306 0.308 22.457 1.00 12.43 170 GLY A N 1
ATOM 2368 C CA . GLY A 1 170 ? 40.362 1.406 22.264 1.00 13.11 170 GLY A CA 1
ATOM 2369 C C . GLY A 1 170 ? 41.071 2.706 21.897 1.00 12.92 170 GLY A C 1
ATOM 2370 O O . GLY A 1 170 ? 40.661 3.806 22.306 1.00 15.13 170 GLY A O 1
ATOM 2374 N N . ILE A 1 171 ? 42.146 2.594 21.123 1.00 10.39 171 ILE A N 1
ATOM 2375 C CA . ILE A 1 171 ? 42.983 3.740 20.792 1.00 9.63 171 ILE A CA 1
ATOM 2376 C C . ILE A 1 171 ? 42.489 4.410 19.498 1.00 8.99 171 ILE A C 1
ATOM 2377 O O . ILE A 1 171 ? 42.323 3.744 18.471 1.00 9.23 171 ILE A O 1
ATOM 2393 N N . ASP A 1 172 ? 42.286 5.718 19.550 1.00 8.46 172 ASP A N 1
ATOM 2394 C CA . ASP A 1 172 ? 41.926 6.495 18.375 1.00 8.65 172 ASP A CA 1
ATOM 2395 C C . ASP A 1 172 ? 43.154 6.617 17.465 1.00 7.49 172 ASP A C 1
ATOM 2396 O O . ASP A 1 172 ? 44.194 7.129 17.900 1.00 7.10 172 ASP A O 1
ATOM 2405 N N . PRO A 1 173 ? 43.066 6.161 16.186 1.00 7.22 173 PRO A N 1
ATOM 2406 C CA . PRO A 1 173 ? 44.252 6.248 15.309 1.00 7.41 173 PRO A CA 1
ATOM 2407 C C . PRO A 1 173 ? 44.808 7.663 15.171 1.00 6.58 173 PRO A C 1
ATOM 2408 O O . PRO A 1 173 ? 46.006 7.805 14.961 1.00 6.40 173 PRO A O 1
ATOM 2419 N N . ALA A 1 174 ? 43.961 8.684 15.296 1.00 7.02 174 ALA A N 1
ATOM 2420 C CA . ALA A 1 174 ? 44.435 10.061 15.171 1.00 7.98 174 ALA A CA 1
ATOM 2421 C C . ALA A 1 174 ? 45.386 10.454 16.311 1.00 7.54 174 ALA A C 1
ATOM 2422 O O . ALA A 1 174 ? 46.098 11.460 16.195 1.00 8.35 174 ALA A O 1
ATOM 2429 N N . THR A 1 175 ? 45.408 9.677 17.396 1.00 7.16 175 THR A N 1
ATOM 2430 C CA . THR A 1 175 ? 46.318 9.972 18.516 1.00 7.11 175 THR A CA 1
ATOM 2431 C C . THR A 1 175 ? 47.705 9.378 18.329 1.00 6.39 175 THR A C 1
ATOM 2432 O O . THR A 1 175 ? 48.589 9.678 19.120 1.00 7.20 175 THR A O 1
ATOM 2460 N N . PRO A 1 177 ? 51.372 9.242 17.191 1.00 4.98 177 PRO A N 1
ATOM 2461 C CA . PRO A 1 177 ? 52.250 10.374 16.870 1.00 5.02 177 PRO A CA 1
ATOM 2462 C C . PRO A 1 177 ? 53.169 10.058 15.692 1.00 4.78 177 PRO A C 1
ATOM 2463 O O . PRO A 1 177 ? 52.975 9.084 14.950 1.00 4.82 177 PRO A O 1
ATOM 2474 N N . ALA A 1 178 ? 54.189 10.891 15.524 1.00 4.59 178 ALA A N 1
ATOM 2475 C CA . ALA A 1 178 ? 55.220 10.682 14.537 1.00 5.05 178 ALA A CA 1
ATOM 2476 C C . ALA A 1 178 ? 55.791 9.265 14.678 1.00 4.73 178 ALA A C 1
ATOM 2477 O O . ALA A 1 178 ? 55.916 8.735 15.800 1.00 4.63 178 ALA A O 1
ATOM 2484 N N . ALA A 1 179 ? 56.154 8.685 13.537 1.00 4.58 179 ALA A N 1
ATOM 2485 C CA . ALA A 1 179 ? 56.625 7.305 13.506 1.00 4.64 179 ALA A CA 1
ATOM 2486 C C . ALA A 1 179 ? 57.684 7.078 12.447 1.00 4.45 179 ALA A C 1
ATOM 2487 O O . ALA A 1 179 ? 57.877 7.893 11.527 1.00 4.50 179 ALA A O 1
ATOM 2494 N N . THR A 1 180 ? 58.357 5.947 12.599 1.00 4.32 180 THR A N 1
ATOM 2495 C CA . THR A 1 180 ? 59.225 5.353 11.589 1.00 4.46 180 THR A CA 1
ATOM 2496 C C . THR A 1 180 ? 58.875 3.883 11.475 1.00 4.19 180 THR A C 1
ATOM 2497 O O . THR A 1 180 ? 58.666 3.228 12.501 1.00 4.60 180 THR A O 1
ATOM 2508 N N . GLY A 1 181 ? 58.809 3.376 10.237 1.00 4.66 181 GLY A N 1
ATOM 2509 C CA . GLY A 1 181 ? 58.621 1.957 9.950 1.00 5.55 181 GLY A CA 1
ATOM 2510 C C . GLY A 1 181 ? 59.673 1.578 8.927 1.00 5.53 181 GLY A C 1
ATOM 2511 O O . GLY A 1 181 ? 59.501 1.835 7.733 1.00 6.66 181 GLY A O 1
ATOM 2515 N N . ILE A 1 182 ? 60.784 1.009 9.383 1.00 5.33 182 ILE A N 1
ATOM 2516 C CA . ILE A 1 182 ? 61.969 0.909 8.543 1.00 5.41 182 ILE A CA 1
ATOM 2517 C C . ILE A 1 182 ? 62.567 -0.480 8.697 1.00 4.95 182 ILE A C 1
ATOM 2518 O O . ILE A 1 182 ? 62.317 -1.148 9.706 1.00 5.20 182 ILE A O 1
ATOM 2534 N N . GLY A 1 183 ? 63.350 -0.925 7.713 1.00 5.26 183 GLY A N 1
ATOM 2535 C CA . GLY A 1 183 ? 63.916 -2.265 7.758 1.00 5.49 183 GLY A CA 1
ATOM 2536 C C . GLY A 1 183 ? 65.072 -2.409 8.721 1.00 5.39 183 GLY A C 1
ATOM 2537 O O . GLY A 1 183 ? 65.741 -1.450 9.118 1.00 5.43 183 GLY A O 1
ATOM 2541 N N . ALA A 1 184 ? 65.303 -3.662 9.077 1.00 5.31 184 ALA A N 1
ATOM 2542 C CA . ALA A 1 184 ? 66.536 -4.085 9.725 1.00 5.69 184 ALA A CA 1
ATOM 2543 C C . ALA A 1 184 ? 67.015 -5.365 9.032 1.00 5.21 184 ALA A C 1
ATOM 2544 O O . ALA A 1 184 ? 66.234 -6.082 8.405 1.00 5.69 184 ALA A O 1
ATOM 2551 N N . HIS A 1 185 ? 68.295 -5.681 9.218 1.00 5.29 185 HIS A N 1
ATOM 2552 C CA . HIS A 1 185 ? 68.907 -6.815 8.535 1.00 5.91 185 HIS A CA 1
ATOM 2553 C C . HIS A 1 185 ? 68.899 -8.095 9.383 1.00 6.33 185 HIS A C 1
ATOM 2554 O O . HIS A 1 185 ? 69.434 -9.114 8.954 1.00 7.64 185 HIS A O 1
ATOM 2569 N N . GLY A 1 186 ? 68.279 -8.033 10.559 1.00 5.86 186 GLY A N 1
ATOM 2570 C CA . GLY A 1 186 ? 68.101 -9.170 11.434 1.00 5.99 186 GLY A CA 1
ATOM 2571 C C . GLY A 1 186 ? 67.425 -8.665 12.687 1.00 5.80 186 GLY A C 1
ATOM 2572 O O . GLY A 1 186 ? 67.265 -7.466 12.872 1.00 6.39 186 GLY A O 1
ATOM 2576 N N . GLY A 1 187 ? 67.009 -9.580 13.558 1.00 5.85 187 GLY A N 1
ATOM 2577 C CA . GLY A 1 187 ? 66.540 -9.205 14.872 1.00 6.08 187 GLY A CA 1
ATOM 2578 C C . GLY A 1 187 ? 65.070 -8.908 15.054 1.00 5.42 187 GLY A C 1
ATOM 2579 O O . GLY A 1 187 ? 64.715 -8.114 15.937 1.00 6.18 187 GLY A O 1
ATOM 2583 N N . GLY A 1 188 ? 64.187 -9.533 14.281 1.00 5.29 188 GLY A N 1
ATOM 2584 C CA . GLY A 1 188 ? 62.761 -9.362 14.539 1.00 5.71 188 GLY A CA 1
ATOM 2585 C C . GLY A 1 188 ? 62.323 -7.903 14.479 1.00 4.76 188 GLY A C 1
ATOM 2586 O O . GLY A 1 188 ? 62.785 -7.123 13.642 1.00 5.45 188 GLY A O 1
ATOM 2590 N N . ILE A 1 189 ? 61.399 -7.537 15.365 1.00 5.09 189 ILE A N 1
ATOM 2591 C CA . ILE A 1 189 ? 60.815 -6.204 15.351 1.00 4.89 189 ILE A CA 1
ATOM 2592 C C . ILE A 1 189 ? 61.111 -5.523 16.681 1.00 4.57 189 ILE A C 1
ATOM 2593 O O . ILE A 1 189 ? 60.797 -6.056 17.736 1.00 5.38 189 ILE A O 1
ATOM 2609 N N . THR A 1 190 ? 61.705 -4.326 16.601 1.00 4.69 190 THR A N 1
ATOM 2610 C CA . THR A 1 190 ? 62.030 -3.512 17.766 1.00 4.74 190 THR A CA 1
ATOM 2611 C C . THR A 1 190 ? 61.188 -2.238 17.713 1.00 4.69 190 THR A C 1
ATOM 2612 O O . THR A 1 190 ? 61.132 -1.575 16.675 1.00 5.00 190 THR A O 1
ATOM 2623 N N . CYS A 1 191 ? 60.581 -1.911 18.850 1.00 4.78 191 CYS A N 1
ATOM 2624 C CA . CYS A 1 191 ? 59.787 -0.700 19.011 1.00 5.09 191 CYS A CA 1
ATOM 2625 C C . CYS A 1 191 ? 60.402 0.194 20.089 1.00 5.07 191 CYS A C 1
ATOM 2626 O O . CYS A 1 191 ? 60.727 -0.265 21.196 1.00 5.93 191 CYS A O 1
ATOM 2634 N N . VAL A 1 192 ? 60.590 1.466 19.730 1.00 4.77 192 VAL A N 1
ATOM 2635 C CA . VAL A 1 192 ? 61.083 2.480 20.646 1.00 5.04 192 VAL A CA 1
ATOM 2636 C C . VAL A 1 192 ? 59.998 3.533 20.756 1.00 4.68 192 VAL A C 1
ATOM 2637 O O . VAL A 1 192 ? 59.374 3.861 19.750 1.00 4.82 192 VAL A O 1
ATOM 2650 N N . PHE A 1 193 ? 59.789 4.107 21.940 1.00 4.69 193 PHE A N 1
ATOM 2651 C CA . PHE A 1 193 ? 58.771 5.143 22.050 1.00 5.15 193 PHE A CA 1
ATOM 2652 C C . PHE A 1 193 ? 59.092 6.167 23.128 1.00 4.95 193 PHE A C 1
ATOM 2653 O O . PHE A 1 193 ? 59.805 5.876 24.116 1.00 4.96 193 PHE A O 1
ATOM 2670 N N . LEU A 1 194 ? 58.573 7.368 22.900 1.00 4.47 194 LEU A N 1
ATOM 2671 C CA . LEU A 1 194 ? 58.536 8.436 23.886 1.00 4.63 194 LEU A CA 1
ATOM 2672 C C . LEU A 1 194 ? 57.076 8.735 24.213 1.00 4.64 194 LEU A C 1
ATOM 2673 O O . LEU A 1 194 ? 56.218 8.691 23.326 1.00 5.03 194 LEU A O 1
ATOM 2689 N N . ALA A 1 195 ? 56.803 9.060 25.476 1.00 4.76 195 ALA A N 1
ATOM 2690 C CA . ALA A 1 195 ? 55.452 9.390 25.908 1.00 5.27 195 ALA A CA 1
ATOM 2691 C C . ALA A 1 195 ? 55.519 10.486 26.975 1.00 5.21 195 ALA A C 1
ATOM 2692 O O . ALA A 1 195 ? 56.562 10.700 27.609 1.00 6.12 195 ALA A O 1
ATOM 2699 N N . ALA A 1 196 ? 54.392 11.169 27.160 1.00 6.02 196 ALA A N 1
ATOM 2700 C CA . ALA A 1 196 ? 54.270 12.282 28.087 1.00 5.71 196 ALA A CA 1
ATOM 2701 C C . ALA A 1 196 ? 53.181 12.033 29.111 1.00 5.23 196 ALA A C 1
ATOM 2702 O O . ALA A 1 196 ? 52.109 11.487 28.803 1.00 5.82 196 ALA A O 1
ATOM 2709 N N . ARG A 1 197 ? 53.446 12.521 30.326 1.00 5.41 197 ARG A N 1
ATOM 2710 C CA . ARG A 1 197 ? 52.481 12.514 31.425 1.00 5.92 197 ARG A CA 1
ATOM 2711 C C . ARG A 1 197 ? 51.204 13.256 31.037 1.00 6.04 197 ARG A C 1
ATOM 2712 O O . ARG A 1 197 ? 50.080 12.838 31.341 1.00 6.87 197 ARG A O 1
ATOM 2733 N N . GLY A 1 198 ? 51.363 14.382 30.364 1.00 6.05 198 GLY A N 1
ATOM 2734 C CA . GLY A 1 198 ? 50.232 15.196 29.990 1.00 7.43 198 GLY A CA 1
ATOM 2735 C C . GLY A 1 198 ? 50.716 16.339 29.145 1.00 7.23 198 GLY A C 1
ATOM 2736 O O . GLY A 1 198 ? 51.705 16.225 28.413 1.00 7.91 198 GLY A O 1
ATOM 2740 N N . GLY A 1 199 ? 50.018 17.458 29.222 1.00 7.02 199 GLY A N 1
ATOM 2741 C CA . GLY A 1 199 ? 50.437 18.625 28.471 1.00 6.96 199 GLY A CA 1
ATOM 2742 C C . GLY A 1 199 ? 50.121 18.558 26.992 1.00 6.22 199 GLY A C 1
ATOM 2743 O O . GLY A 1 199 ? 49.175 17.886 26.556 1.00 6.20 199 GLY A O 1
ATOM 2747 N N . VAL A 1 200 ? 50.917 19.275 26.218 1.00 6.74 200 VAL A N 1
ATOM 2748 C CA . VAL A 1 200 ? 50.636 19.514 24.816 1.00 7.02 200 VAL A CA 1
ATOM 2749 C C . VAL A 1 200 ? 51.274 18.423 23.957 1.00 5.99 200 VAL A C 1
ATOM 2750 O O . VAL A 1 200 ? 52.491 18.205 24.030 1.00 6.38 200 VAL A O 1
ATOM 2763 N N . ARG A 1 201 ? 50.460 17.759 23.143 1.00 6.09 201 ARG A N 1
ATOM 2764 C CA . ARG A 1 201 ? 50.942 16.771 22.192 1.00 6.49 201 ARG A CA 1
ATOM 2765 C C . ARG A 1 201 ? 50.043 16.937 20.979 1.00 6.44 201 ARG A C 1
ATOM 2766 O O . ARG A 1 201 ? 48.866 16.559 20.999 1.00 7.28 201 ARG A O 1
ATOM 2787 N N . ILE A 1 202 ? 50.578 17.572 19.935 1.00 6.25 202 ILE A N 1
ATOM 2788 C CA . ILE A 1 202 ? 49.792 17.920 18.744 1.00 6.64 202 ILE A CA 1
ATOM 2789 C C . ILE A 1 202 ? 50.306 17.114 17.565 1.00 6.00 202 ILE A C 1
ATOM 2790 O O . ILE A 1 202 ? 51.451 17.259 17.149 1.00 6.35 202 ILE A O 1
ATOM 2806 N N . ASN A 1 203 ? 49.463 16.243 17.030 1.00 5.92 203 ASN A N 1
ATOM 2807 C CA . ASN A 1 203 ? 49.840 15.457 15.854 1.00 6.24 203 ASN A CA 1
ATOM 2808 C C . ASN A 1 203 ? 49.548 16.273 14.606 1.00 6.28 203 ASN A C 1
ATOM 2809 O O . ASN A 1 203 ? 48.504 16.929 14.496 1.00 8.34 203 ASN A O 1
ATOM 2820 N N . ILE A 1 204 ? 50.483 16.220 13.666 1.00 5.91 204 ILE A N 1
ATOM 2821 C CA . ILE A 1 204 ? 50.493 17.092 12.507 1.00 6.21 204 ILE A CA 1
ATOM 2822 C C . ILE A 1 204 ? 50.481 16.265 11.236 1.00 5.87 204 ILE A C 1
ATOM 2823 O O . ILE A 1 204 ? 51.264 15.312 11.085 1.00 6.10 204 ILE A O 1
ATOM 2839 N N . GLU A 1 205 ? 49.601 16.657 10.314 1.00 6.55 205 GLU A N 1
ATOM 2840 C CA . GLU A 1 205 ? 49.537 16.046 8.982 1.00 6.55 205 GLU A CA 1
ATOM 2841 C C . GLU A 1 205 ? 50.244 16.929 7.948 1.00 6.97 205 GLU A C 1
ATOM 2842 O O . GLU A 1 205 ? 50.604 18.079 8.233 1.00 8.97 205 GLU A O 1
ATOM 2854 N N . ASN A 1 206 ? 50.431 16.382 6.747 1.00 6.73 206 ASN A N 1
ATOM 2855 C CA . ASN A 1 206 ? 51.099 17.062 5.618 1.00 7.16 206 ASN A CA 1
ATOM 2856 C C . ASN A 1 206 ? 50.041 17.306 4.565 1.00 7.12 206 ASN A C 1
ATOM 2857 O O . ASN A 1 206 ? 49.452 16.359 4.095 1.00 7.29 206 ASN A O 1
ATOM 2868 N N . PRO A 1 207 ? 49.799 18.559 4.150 1.00 7.61 207 PRO A N 1
ATOM 2869 C CA . PRO A 1 207 ? 48.675 18.842 3.233 1.00 9.46 207 PRO A CA 1
ATOM 2870 C C . PRO A 1 207 ? 48.626 18.196 1.839 1.00 10.64 207 PRO A C 1
ATOM 2871 O O . PRO A 1 207 ? 47.591 18.235 1.154 1.00 10.89 207 PRO A O 1
ATOM 2882 N N . ALA A 1 208 ? 49.745 17.668 1.393 1.00 10.18 208 ALA A N 1
ATOM 2883 C CA . ALA A 1 208 ? 49.803 16.977 0.081 1.00 8.44 208 ALA A CA 1
ATOM 2884 C C . ALA A 1 208 ? 50.083 15.482 0.228 1.00 6.32 208 ALA A C 1
ATOM 2885 O O . ALA A 1 208 ? 50.457 14.824 -0.759 1.00 6.49 208 ALA A O 1
ATOM 2892 N N . VAL A 1 209 ? 49.901 14.951 1.442 1.00 6.33 209 VAL A N 1
ATOM 2893 C CA . VAL A 1 209 ? 50.143 13.529 1.687 1.00 6.79 209 VAL A CA 1
ATOM 2894 C C . VAL A 1 209 ? 48.935 12.983 2.415 1.00 6.01 209 VAL A C 1
ATOM 2895 O O . VAL A 1 209 ? 48.449 13.582 3.381 1.00 6.63 209 VAL A O 1
ATOM 2908 N N . LEU A 1 210 ? 48.439 11.847 1.940 1.00 5.57 210 LEU A N 1
ATOM 2909 C CA . LEU A 1 210 ? 47.268 11.243 2.535 1.00 5.50 210 LEU A CA 1
ATOM 2910 C C . LEU A 1 210 ? 47.592 10.726 3.945 1.00 5.42 210 LEU A C 1
ATOM 2911 O O . LEU A 1 210 ? 48.627 10.105 4.172 1.00 6.01 210 LEU A O 1
ATOM 2927 N N . THR A 1 211 ? 46.677 10.951 4.883 1.00 5.59 211 THR A N 1
ATOM 2928 C CA . THR A 1 211 ? 46.806 10.396 6.232 1.00 5.98 211 THR A CA 1
ATOM 2929 C C . THR A 1 211 ? 46.986 8.887 6.160 1.00 5.64 211 THR A C 1
ATOM 2930 O O . THR A 1 211 ? 46.233 8.198 5.455 1.00 5.76 211 THR A O 1
ATOM 2941 N N . ALA A 1 212 ? 47.993 8.381 6.872 1.00 5.56 212 ALA A N 1
ATOM 2942 C CA . ALA A 1 212 ? 48.422 6.984 6.729 1.00 5.55 212 ALA A CA 1
ATOM 2943 C C . ALA A 1 212 ? 47.258 6.011 6.910 1.00 5.22 212 ALA A C 1
ATOM 2944 O O . ALA A 1 212 ? 47.098 5.081 6.106 1.00 5.52 212 ALA A O 1
ATOM 2951 N N . HIS A 1 213 ? 46.453 6.204 7.966 1.00 5.36 213 HIS A N 1
ATOM 2952 C CA . HIS A 1 213 ? 45.401 5.213 8.201 1.00 6.22 213 HIS A CA 1
ATOM 2953 C C . HIS A 1 213 ? 44.224 5.345 7.245 1.00 6.44 213 HIS A C 1
ATOM 2954 O O . HIS A 1 213 ? 43.293 4.546 7.299 1.00 6.94 213 HIS A O 1
ATOM 2969 N N . HIS A 1 214 ? 44.306 6.324 6.335 1.00 6.19 214 HIS A N 1
ATOM 2970 C CA . HIS A 1 214 ? 43.361 6.446 5.213 1.00 6.95 214 HIS A CA 1
ATOM 2971 C C . HIS A 1 214 ? 43.912 5.866 3.914 1.00 6.49 214 HIS A C 1
ATOM 2972 O O . HIS A 1 214 ? 43.254 5.973 2.879 1.00 6.77 214 HIS A O 1
ATOM 2987 N N . TYR A 1 215 ? 45.095 5.270 3.932 1.00 5.88 215 TYR A N 1
ATOM 2988 C CA . TYR A 1 215 ? 45.614 4.659 2.725 1.00 5.43 215 TYR A CA 1
ATOM 2989 C C . TYR A 1 215 ? 44.624 3.630 2.163 1.00 5.74 215 TYR A C 1
ATOM 2990 O O . TYR A 1 215 ? 43.970 2.904 2.908 1.00 6.67 215 TYR A O 1
ATOM 3008 N N . PRO A 1 216 ? 44.592 3.500 0.833 1.00 6.01 216 PRO A N 1
ATOM 3009 C CA . PRO A 1 216 ? 43.684 2.534 0.210 1.00 6.44 216 PRO A CA 1
ATOM 3010 C C . PRO A 1 216 ? 44.182 1.103 0.422 1.00 6.64 216 PRO A C 1
ATOM 3011 O O . PRO A 1 216 ? 45.318 0.853 0.852 1.00 6.57 216 PRO A O 1
ATOM 3022 N N . THR A 1 217 ? 43.334 0.149 0.069 1.00 7.65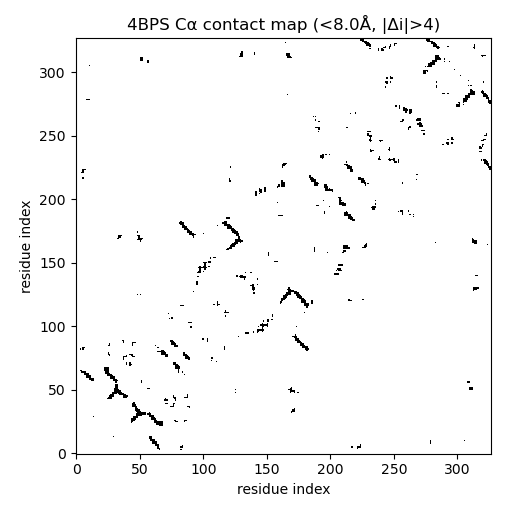 217 THR A N 1
ATOM 3023 C CA . THR A 1 217 ? 43.612 -1.222 0.471 1.00 8.74 217 THR A CA 1
ATOM 3024 C C . THR A 1 217 ? 44.724 -1.874 -0.336 1.00 8.00 217 THR A C 1
ATOM 3025 O O . THR A 1 217 ? 45.184 -2.946 0.034 1.00 8.84 217 THR A O 1
ATOM 3036 N N . THR A 1 218 ? 45.180 -1.224 -1.403 1.00 7.50 218 THR A N 1
ATOM 3037 C CA . THR A 1 218 ? 46.385 -1.665 -2.085 1.00 7.67 218 THR A CA 1
ATOM 3038 C C . THR A 1 218 ? 47.526 -1.932 -1.104 1.00 7.63 218 THR A C 1
ATOM 3039 O O . THR A 1 218 ? 48.323 -2.829 -1.326 1.00 8.52 218 THR A O 1
ATOM 3050 N N . TYR A 1 219 ? 47.602 -1.118 -0.047 1.00 7.88 219 TYR A N 1
ATOM 3051 C CA . TYR A 1 219 ? 48.698 -1.170 0.925 1.00 9.05 219 TYR A CA 1
ATOM 3052 C C . TYR A 1 219 ? 48.369 -2.051 2.143 1.00 11.60 219 TYR A C 1
ATOM 3053 O O . TYR A 1 219 ? 49.116 -2.052 3.130 1.00 15.43 219 TYR A O 1
ATOM 3071 N N . GLY A 1 220 ? 47.270 -2.804 2.056 1.00 10.37 220 GLY A N 1
ATOM 3072 C CA . GLY A 1 220 ? 46.686 -3.508 3.191 1.00 11.02 220 GLY A CA 1
ATOM 3073 C C . GLY A 1 220 ? 47.202 -4.923 3.376 1.00 9.01 220 GLY A C 1
ATOM 3074 O O . GLY A 1 220 ? 48.251 -5.307 2.869 1.00 8.59 220 GLY A O 1
ATOM 3078 N N . PRO A 1 221 ? 46.447 -5.744 4.108 1.00 8.79 221 PRO A N 1
ATOM 3079 C CA . PRO A 1 221 ? 45.027 -5.602 4.433 1.00 10.22 221 PRO A CA 1
ATOM 3080 C C . PRO A 1 221 ? 44.692 -4.613 5.547 1.00 10.13 221 PRO A C 1
ATOM 3081 O O . PRO A 1 221 ? 43.516 -4.297 5.687 1.00 13.88 221 PRO A O 1
ATOM 3092 N N . ARG A 1 222 ? 45.661 -4.137 6.315 1.00 7.18 222 ARG A N 1
ATOM 3093 C CA A ARG A 1 222 ? 45.390 -3.076 7.280 0.26 7.19 222 ARG A CA 1
ATOM 3094 C CA B ARG A 1 222 ? 45.382 -3.072 7.285 0.74 7.11 222 ARG A CA 1
ATOM 3095 C C . ARG A 1 222 ? 46.342 -1.925 7.011 1.00 7.20 222 ARG A C 1
ATOM 3096 O O . ARG A 1 222 ? 47.541 -2.132 6.822 1.00 7.70 222 ARG A O 1
ATOM 3134 N N . PRO A 1 223 ? 45.832 -0.692 7.007 1.00 7.94 223 PRO A N 1
ATOM 3135 C CA . PRO A 1 223 ? 46.714 0.439 6.686 1.00 8.57 223 PRO A CA 1
ATOM 3136 C C . PRO A 1 223 ? 47.695 0.724 7.803 1.00 6.60 223 PRO A C 1
ATOM 3137 O O . PRO A 1 223 ? 47.480 0.364 8.976 1.00 6.59 223 PRO A O 1
ATOM 3148 N N . PRO A 1 224 ? 48.790 1.398 7.450 1.00 6.67 224 PRO A N 1
ATOM 3149 C CA . PRO A 1 224 ? 49.642 1.979 8.490 1.00 5.92 224 PRO A CA 1
ATOM 3150 C C . PRO A 1 224 ? 48.885 3.031 9.273 1.00 5.53 224 PRO A C 1
ATOM 3151 O O . PRO A 1 224 ? 47.813 3.481 8.845 1.00 6.13 224 PRO A O 1
ATOM 3162 N N . VAL A 1 225 ? 49.419 3.410 10.434 1.00 5.25 225 VAL A N 1
ATOM 3163 C CA . VAL A 1 225 ? 48.833 4.488 11.224 1.00 5.39 225 VAL A CA 1
ATOM 3164 C C . VAL A 1 225 ? 49.956 5.241 11.891 1.00 5.09 225 VAL A C 1
ATOM 3165 O O . VAL A 1 225 ? 50.819 4.631 12.517 1.00 5.43 225 VAL A O 1
ATOM 3178 N N . PHE A 1 226 ? 49.962 6.557 11.701 1.00 4.92 226 PHE A N 1
ATOM 3179 C CA . PHE A 1 226 ? 50.978 7.457 12.267 1.00 5.15 226 PHE A CA 1
ATOM 3180 C C . PHE A 1 226 ? 50.720 8.877 11.786 1.00 4.89 226 PHE A C 1
ATOM 3181 O O . PHE A 1 226 ? 50.183 9.078 10.688 1.00 5.46 226 PHE A O 1
ATOM 3198 N N . ALA A 1 227 ? 51.178 9.845 12.575 1.00 5.38 227 ALA A N 1
ATOM 3199 C CA . ALA A 1 227 ? 51.143 11.249 12.182 1.00 5.38 227 ALA A CA 1
ATOM 3200 C C . ALA A 1 227 ? 52.392 11.589 11.384 1.00 5.16 227 ALA A C 1
ATOM 3201 O O . ALA A 1 227 ? 53.392 10.880 11.471 1.00 5.36 227 ALA A O 1
ATOM 3208 N N . ARG A 1 228 ? 52.375 12.702 10.649 1.00 4.94 228 ARG A N 1
ATOM 3209 C CA . ARG A 1 228 ? 53.545 13.090 9.842 1.00 5.38 228 ARG A CA 1
ATOM 3210 C C . ARG A 1 228 ? 54.594 13.867 10.675 1.00 4.67 228 ARG A C 1
ATOM 3211 O O . ARG A 1 228 ? 55.785 13.905 10.314 1.00 4.94 228 ARG A O 1
ATOM 3232 N N . ALA A 1 229 ? 54.172 14.450 11.797 1.00 5.07 229 ALA A N 1
ATOM 3233 C CA . ALA A 1 229 ? 55.079 15.071 12.793 1.00 5.23 229 ALA A CA 1
ATOM 3234 C C . ALA A 1 229 ? 54.268 15.210 14.084 1.00 5.00 229 ALA A C 1
ATOM 3235 O O . ALA A 1 229 ? 53.026 15.079 14.053 1.00 5.16 229 ALA A O 1
ATOM 3242 N N . THR A 1 230 ? 54.948 15.473 15.200 1.00 5.40 230 THR A N 1
ATOM 3243 C CA . THR A 1 230 ? 54.282 15.727 16.459 1.00 5.15 230 THR A CA 1
ATOM 3244 C C . THR A 1 230 ? 54.994 16.869 17.160 1.00 5.01 230 THR A C 1
ATOM 3245 O O . THR A 1 230 ? 56.228 16.851 17.282 1.00 5.46 230 THR A O 1
ATOM 3256 N N . TRP A 1 231 ? 54.221 17.857 17.610 1.00 5.35 231 TRP A N 1
ATOM 3257 C CA . TRP A 1 231 ? 54.723 18.902 18.500 1.00 5.71 231 TRP A CA 1
ATOM 3258 C C . TRP A 1 231 ? 54.482 18.449 19.937 1.00 5.82 231 TRP A C 1
ATOM 3259 O O . TRP A 1 231 ? 53.345 18.119 20.298 1.00 6.26 231 TRP A O 1
ATOM 3280 N N . LEU A 1 232 ? 55.530 18.478 20.753 1.00 5.94 232 LEU A N 1
ATOM 3281 C CA . LEU A 1 232 ? 55.432 18.022 22.142 1.00 6.39 232 LEU A CA 1
ATOM 3282 C C . LEU A 1 232 ? 55.930 19.103 23.076 1.00 6.79 232 LEU A C 1
ATOM 3283 O O . LEU A 1 232 ? 57.081 19.540 22.962 1.00 7.66 232 LEU A O 1
ATOM 3299 N N . GLY A 1 233 ? 55.110 19.493 24.059 1.00 7.30 233 GLY A N 1
ATOM 3300 C CA . GLY A 1 233 ? 55.591 20.359 25.125 1.00 7.49 233 GLY A CA 1
ATOM 3301 C C . GLY A 1 233 ? 55.141 21.794 24.988 1.00 7.88 233 GLY A C 1
ATOM 3302 O O . GLY A 1 233 ? 54.376 22.161 24.104 1.00 8.42 233 GLY A O 1
ATOM 3306 N N . PRO A 1 234 ? 55.608 22.638 25.911 1.00 8.75 234 PRO A N 1
ATOM 3307 C CA . PRO A 1 234 ? 55.182 24.033 25.943 1.00 9.65 234 PRO A CA 1
ATOM 3308 C C . PRO A 1 234 ? 55.721 24.801 24.740 1.00 10.46 234 PRO A C 1
ATOM 3309 O O . PRO A 1 234 ? 56.683 24.377 24.083 1.00 10.00 234 PRO A O 1
ATOM 3320 N N . PRO A 1 235 ? 55.095 25.935 24.409 1.00 13.37 235 PRO A N 1
ATOM 3321 C CA . PRO A 1 235 ? 55.549 26.704 23.246 1.00 14.24 235 PRO A CA 1
ATOM 3322 C C . PRO A 1 235 ? 57.050 27.028 23.300 1.00 14.55 235 PRO A C 1
ATOM 3323 O O . PRO A 1 235 ? 57.743 26.942 22.276 1.00 15.71 235 PRO A O 1
ATOM 3334 N N . GLU A 1 236 ? 57.549 27.372 24.483 1.00 15.08 236 GLU A N 1
ATOM 3335 C CA . GLU A 1 236 ? 58.975 27.545 24.701 1.00 16.98 236 GLU A CA 1
ATOM 3336 C C . GLU A 1 236 ? 59.493 26.314 25.441 1.00 16.70 236 GLU A C 1
ATOM 3337 O O . GLU A 1 236 ? 59.149 26.065 26.601 1.00 17.70 236 GLU A O 1
ATOM 3349 N N . GLY A 1 237 ? 60.330 25.544 24.775 1.00 14.94 237 GLY A N 1
ATOM 3350 C CA . GLY A 1 237 ? 60.849 24.330 25.357 1.00 12.57 237 GLY A CA 1
ATOM 3351 C C . GLY A 1 237 ? 60.365 23.093 2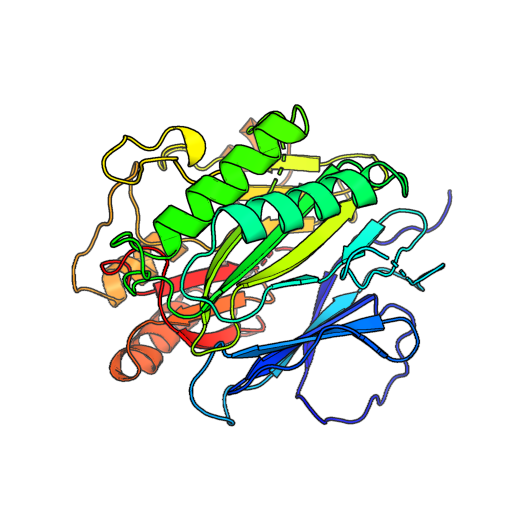4.625 1.00 9.96 237 GLY A C 1
ATOM 3352 O O . GLY A 1 237 ? 60.982 22.034 24.741 1.00 10.09 237 GLY A O 1
ATOM 3356 N N . GLY A 1 238 ? 59.275 23.219 23.869 1.00 9.44 238 GLY A N 1
ATOM 3357 C CA . GLY A 1 238 ? 58.727 22.081 23.158 1.00 8.87 238 GLY A CA 1
ATOM 3358 C C . GLY A 1 238 ? 59.539 21.702 21.937 1.00 7.58 238 GLY A C 1
ATOM 3359 O O . GLY A 1 238 ? 60.450 22.414 21.517 1.00 8.81 238 GLY A O 1
ATOM 3363 N N . ARG A 1 239 ? 59.206 20.536 21.406 1.00 6.38 239 ARG A N 1
ATOM 3364 C CA . ARG A 1 239 ? 59.982 19.898 20.350 1.00 6.68 239 ARG A CA 1
ATOM 3365 C C . ARG A 1 239 ? 59.074 19.547 19.195 1.00 6.23 239 ARG A C 1
ATOM 3366 O O . ARG A 1 239 ? 57.888 19.242 19.384 1.00 6.89 239 ARG A O 1
ATOM 3387 N N . LEU A 1 240 ? 59.636 19.542 17.996 1.00 5.43 240 LEU A N 1
ATOM 3388 C CA . LEU A 1 240 ? 58.914 19.070 16.819 1.00 5.55 240 LEU A CA 1
ATOM 3389 C C . LEU A 1 240 ? 59.594 17.809 16.294 1.00 5.60 240 LEU A C 1
ATOM 3390 O O . LEU A 1 240 ? 60.697 17.868 15.774 1.00 7.02 240 LEU A O 1
ATOM 3406 N N . PHE A 1 241 ? 58.944 16.661 16.469 1.00 5.24 241 PHE A N 1
ATOM 3407 C CA . PHE A 1 241 ? 59.473 15.388 15.985 1.00 5.36 241 PHE A CA 1
ATOM 3408 C C . PHE A 1 241 ? 58.883 15.099 14.608 1.00 5.35 241 PHE A C 1
ATOM 3409 O O . PHE A 1 241 ? 57.652 15.089 14.457 1.00 6.10 241 PHE A O 1
ATOM 3426 N N . ILE A 1 242 ? 59.740 14.878 13.606 1.00 5.08 242 ILE A N 1
ATOM 3427 C CA . ILE A 1 242 ? 59.279 14.640 12.247 1.00 5.21 242 ILE A CA 1
ATOM 3428 C C . ILE A 1 242 ? 59.395 13.141 11.965 1.00 4.92 242 ILE A C 1
ATOM 3429 O O . ILE A 1 242 ? 60.439 12.532 12.221 1.00 5.17 242 ILE A O 1
ATOM 3445 N N . SER A 1 243 ? 58.328 12.555 11.440 1.00 4.72 243 SER A N 1
ATOM 3446 C CA . SER A 1 243 ? 58.333 11.137 11.062 1.00 4.96 243 SER A CA 1
ATOM 3447 C C . SER A 1 243 ? 59.387 10.848 10.015 1.00 4.70 243 SER A C 1
ATOM 3448 O O . SER A 1 243 ? 59.841 11.757 9.308 1.00 4.95 243 SER A O 1
ATOM 3456 N N . ALA A 1 244 ? 59.735 9.566 9.872 1.00 4.86 244 ALA A N 1
ATOM 3457 C CA . ALA A 1 244 ? 60.425 9.146 8.657 1.00 5.29 244 ALA A CA 1
ATOM 3458 C C . ALA A 1 244 ? 59.556 9.577 7.479 1.00 4.56 244 ALA A C 1
ATOM 3459 O O . ALA A 1 244 ? 58.348 9.301 7.454 1.00 4.90 244 ALA A O 1
ATOM 3466 N N . THR A 1 245 ? 60.178 10.269 6.526 1.00 4.50 245 THR A N 1
ATOM 3467 C CA . THR A 1 245 ? 59.479 10.943 5.434 1.00 5.01 245 THR A CA 1
ATOM 3468 C C . THR A 1 245 ? 60.026 10.446 4.094 1.00 4.57 245 THR A C 1
ATOM 3469 O O . THR A 1 245 ? 61.246 10.441 3.900 1.00 4.83 245 THR A O 1
ATOM 3480 N N . ALA A 1 246 ? 59.115 10.033 3.222 1.00 5.31 246 ALA A N 1
ATOM 3481 C CA . ALA A 1 246 ? 59.451 9.404 1.954 1.00 5.74 246 ALA A CA 1
ATOM 3482 C C . ALA A 1 246 ? 59.073 10.277 0.765 1.00 5.34 246 ALA A C 1
ATOM 3483 O O . ALA A 1 246 ? 58.375 11.301 0.900 1.00 6.01 246 ALA A O 1
ATOM 3490 N N . GLY A 1 247 ? 59.514 9.835 -0.415 1.00 5.45 247 GLY A N 1
ATOM 3491 C CA . GLY A 1 247 ? 59.140 10.453 -1.685 1.00 6.11 247 GLY A CA 1
ATOM 3492 C C . GLY A 1 247 ? 57.776 9.967 -2.162 1.00 6.29 247 GLY A C 1
ATOM 3493 O O . GLY A 1 247 ? 57.677 9.130 -3.086 1.00 7.36 247 GLY A O 1
ATOM 3497 N N . ILE A 1 248 ? 56.746 10.491 -1.504 1.00 6.52 248 ILE A N 1
ATOM 3498 C CA A ILE A 1 248 ? 55.359 10.168 -1.770 0.65 6.76 248 ILE A CA 1
ATOM 3499 C CA B ILE A 1 248 ? 55.365 10.178 -1.815 0.35 6.90 248 ILE A CA 1
ATOM 3500 C C . ILE A 1 248 ? 54.587 11.480 -1.994 1.00 6.52 248 ILE A C 1
ATOM 3501 O O . ILE A 1 248 ? 54.893 12.510 -1.369 1.00 8.52 248 ILE A O 1
ATOM 3530 N N . LEU A 1 249 ? 53.594 11.425 -2.874 1.00 5.96 249 LEU A N 1
ATOM 3531 C CA A LEU A 1 249 ? 52.617 12.508 -3.082 0.46 5.55 249 LEU A CA 1
ATOM 3532 C CA B LEU A 1 249 ? 52.638 12.526 -3.042 0.54 7.09 249 LEU A CA 1
ATOM 3533 C C . LEU A 1 249 ? 51.249 11.869 -3.024 1.00 5.96 249 LEU A C 1
ATOM 3534 O O . LEU A 1 249 ? 50.998 10.874 -3.721 1.00 6.29 249 LEU A O 1
ATOM 3563 N N . GLY A 1 250 ? 50.348 12.376 -2.195 1.00 5.78 250 GLY A N 1
ATOM 3564 C CA . GLY A 1 250 ? 49.103 11.672 -1.915 1.00 5.99 250 GLY A CA 1
ATOM 3565 C C . GLY A 1 250 ? 49.466 10.440 -1.106 1.00 5.90 250 GLY A C 1
ATOM 3566 O O . GLY A 1 250 ? 50.103 10.575 -0.046 1.00 6.49 250 GLY A O 1
ATOM 3570 N N . HIS A 1 251 ? 49.120 9.241 -1.602 1.00 5.72 251 HIS A N 1
ATOM 3571 C CA . HIS A 1 251 ? 49.651 8.005 -1.032 1.00 5.61 251 HIS A CA 1
ATOM 3572 C C . HIS A 1 251 ? 50.716 7.385 -1.929 1.00 5.32 251 HIS A C 1
ATOM 3573 O O . HIS A 1 251 ? 51.287 6.358 -1.569 1.00 6.42 251 HIS A O 1
ATOM 3588 N N . ARG A 1 252 ? 50.938 7.957 -3.099 1.00 5.47 252 ARG A N 1
ATOM 3589 C CA . ARG A 1 252 ? 51.700 7.289 -4.139 1.00 7.04 252 ARG A CA 1
ATOM 3590 C C . ARG A 1 252 ? 53.198 7.502 -4.044 1.00 6.08 252 ARG A C 1
ATOM 3591 O O . ARG A 1 252 ? 53.667 8.632 -3.905 1.00 6.46 252 ARG A O 1
ATOM 3612 N N . THR A 1 253 ? 53.955 6.424 -4.232 1.00 5.91 253 THR A N 1
ATOM 3613 C CA . THR A 1 253 ? 55.377 6.544 -4.479 1.00 6.55 253 THR A CA 1
ATOM 3614 C C . THR A 1 253 ? 55.566 7.357 -5.753 1.00 6.62 253 THR A C 1
ATOM 3615 O O . THR A 1 253 ? 54.935 7.068 -6.785 1.00 7.73 253 THR A O 1
ATOM 3626 N N . VAL A 1 254 ? 56.454 8.347 -5.712 1.00 6.27 254 VAL A N 1
ATOM 3627 C CA . VAL A 1 254 ? 56.828 9.105 -6.904 1.00 6.63 254 VAL A CA 1
ATOM 3628 C C . VAL A 1 254 ? 58.311 8.873 -7.221 1.00 5.88 254 VAL A C 1
ATOM 3629 O O . VAL A 1 254 ? 59.034 8.248 -6.445 1.00 6.22 254 VAL A O 1
ATOM 3642 N N . HIS A 1 255 ? 58.729 9.303 -8.410 1.00 6.11 255 HIS A N 1
ATOM 3643 C CA . HIS A 1 255 ? 60.138 9.163 -8.812 1.00 6.34 255 HIS A CA 1
ATOM 3644 C C . HIS A 1 255 ? 60.613 7.710 -8.702 1.00 5.96 255 HIS A C 1
ATOM 3645 O O . HIS A 1 255 ? 61.668 7.405 -8.138 1.00 6.26 255 HIS A O 1
ATOM 3660 N N . HIS A 1 256 ? 59.862 6.801 -9.326 1.00 6.70 256 HIS A N 1
ATOM 3661 C CA . HIS A 1 256 ? 60.231 5.397 -9.342 1.00 7.05 256 HIS A CA 1
ATOM 3662 C C . HIS A 1 256 ? 61.658 5.226 -9.847 1.00 6.27 256 HIS A C 1
ATOM 3663 O O . HIS A 1 256 ? 62.030 5.767 -10.891 1.00 6.53 256 HIS A O 1
ATOM 3678 N N . GLY A 1 257 ? 62.454 4.449 -9.127 1.00 6.01 257 GLY A N 1
ATOM 3679 C CA . GLY A 1 257 ? 63.802 4.127 -9.572 1.00 6.32 257 GLY A CA 1
ATOM 3680 C C . GLY A 1 257 ? 64.777 5.285 -9.527 1.00 6.52 257 GLY A C 1
ATOM 3681 O O . GLY A 1 257 ? 65.913 5.121 -9.975 1.00 7.37 257 GLY A O 1
ATOM 3685 N N . ASP A 1 258 ? 64.378 6.428 -8.953 1.00 5.87 258 ASP A N 1
ATOM 3686 C CA . ASP A 1 258 ? 65.148 7.671 -9.039 1.00 5.98 258 ASP A CA 1
ATOM 3687 C C . ASP A 1 258 ? 65.399 8.164 -7.606 1.00 5.53 258 ASP A C 1
ATOM 3688 O O . ASP A 1 258 ? 64.583 8.877 -7.038 1.00 5.57 258 ASP A O 1
ATOM 3697 N N . VAL A 1 259 ? 66.514 7.745 -7.011 1.00 5.56 259 VAL A N 1
ATOM 3698 C CA . VAL A 1 259 ? 66.719 8.033 -5.597 1.00 5.34 259 VAL A CA 1
ATOM 3699 C C . VAL A 1 259 ? 66.911 9.528 -5.371 1.00 5.32 259 VAL A C 1
ATOM 3700 O O . VAL A 1 259 ? 66.533 10.051 -4.314 1.00 6.20 259 VAL A O 1
ATOM 3713 N N . THR A 1 260 ? 67.514 10.222 -6.329 1.00 5.83 260 THR A N 1
ATOM 3714 C CA . THR A 1 260 ? 67.688 11.662 -6.192 1.00 5.99 260 THR A CA 1
ATOM 3715 C C . THR A 1 260 ? 66.320 12.354 -6.115 1.00 5.80 260 THR A C 1
ATOM 3716 O O . THR A 1 260 ? 66.067 13.167 -5.220 1.00 6.03 260 THR A O 1
ATOM 3727 N N . GLY A 1 261 ? 65.434 12.035 -7.061 1.00 5.62 261 GLY A N 1
ATOM 3728 C CA . GLY A 1 261 ? 64.109 12.621 -7.058 1.00 6.17 261 GLY A CA 1
ATOM 3729 C C . GLY A 1 261 ? 63.306 12.271 -5.809 1.00 5.45 261 GLY A C 1
ATOM 3730 O O . GLY A 1 261 ? 62.657 13.131 -5.203 1.00 6.05 261 GLY A O 1
ATOM 3734 N N . GLN A 1 262 ? 63.370 11.006 -5.373 1.00 5.21 262 GLN A N 1
ATOM 3735 C CA . GLN A 1 262 ? 62.689 10.629 -4.136 1.00 5.24 262 GLN A CA 1
ATOM 3736 C C . GLN A 1 262 ? 63.247 11.400 -2.954 1.00 5.07 262 GLN A C 1
ATOM 3737 O O . GLN A 1 262 ? 62.488 11.824 -2.079 1.00 5.23 262 GLN A O 1
ATOM 3751 N N . CYS A 1 263 ? 64.570 11.576 -2.897 1.00 5.23 263 CYS A N 1
ATOM 3752 C CA . CYS A 1 263 ? 65.175 12.276 -1.764 1.00 5.48 263 CYS A CA 1
ATOM 3753 C C . CYS A 1 263 ? 64.731 13.758 -1.776 1.00 5.32 263 CYS A C 1
ATOM 3754 O O . CYS A 1 263 ? 64.415 14.327 -0.720 1.00 5.59 263 CYS A O 1
ATOM 3762 N N . GLU A 1 264 ? 64.695 14.369 -2.971 1.00 5.42 264 GLU A N 1
ATOM 3763 C CA . GLU A 1 264 ? 64.245 15.761 -3.074 1.00 5.76 264 GLU A CA 1
ATOM 3764 C C . GLU A 1 264 ? 62.789 15.904 -2.606 1.00 5.53 264 GLU A C 1
ATOM 3765 O O . GLU A 1 264 ? 62.462 16.855 -1.891 1.00 5.73 264 GLU A O 1
ATOM 3777 N N . VAL A 1 265 ? 61.912 14.982 -3.010 1.00 5.64 265 VAL A N 1
ATOM 3778 C CA . VAL A 1 265 ? 60.522 15.050 -2.587 1.00 5.98 265 VAL A CA 1
ATOM 3779 C C . VAL A 1 265 ? 60.376 14.759 -1.091 1.00 5.68 265 VAL A C 1
ATOM 3780 O O . VAL A 1 265 ? 59.557 15.368 -0.409 1.00 5.78 265 VAL A O 1
ATOM 3793 N N . ALA A 1 266 ? 61.161 13.819 -0.557 1.00 5.56 266 ALA A N 1
ATOM 3794 C CA . ALA A 1 266 ? 61.142 13.557 0.879 1.00 5.54 266 ALA A CA 1
ATOM 3795 C C . ALA A 1 266 ? 61.490 14.831 1.641 1.00 5.40 266 ALA A C 1
ATOM 3796 O O . ALA A 1 266 ? 60.829 15.198 2.618 1.00 5.62 266 ALA A O 1
ATOM 3803 N N . LEU A 1 267 ? 62.553 15.515 1.218 1.00 5.56 267 LEU A N 1
ATOM 3804 C CA . LEU A 1 267 ? 62.952 16.763 1.863 1.00 5.74 267 LEU A CA 1
ATOM 3805 C C . LEU A 1 267 ? 61.877 17.840 1.672 1.00 5.29 267 LEU A C 1
ATOM 3806 O O . LEU A 1 267 ? 61.610 18.609 2.586 1.00 5.35 267 LEU A O 1
ATOM 3822 N N . ASP A 1 268 ? 61.278 17.910 0.474 1.00 5.36 268 ASP A N 1
ATOM 3823 C CA . ASP A 1 268 ? 60.162 18.831 0.256 1.00 5.72 268 ASP A CA 1
ATOM 3824 C C . ASP A 1 268 ? 59.016 18.542 1.223 1.00 5.09 268 ASP A C 1
ATOM 3825 O O . ASP A 1 268 ? 58.401 19.469 1.756 1.00 5.81 268 ASP A O 1
ATOM 3834 N N . ASN A 1 269 ? 58.701 17.260 1.424 1.00 5.06 269 ASN A N 1
ATOM 3835 C CA . ASN A 1 269 ? 57.616 16.898 2.333 1.00 5.28 269 ASN A CA 1
ATOM 3836 C C . ASN A 1 269 ? 57.965 17.304 3.765 1.00 5.15 269 ASN A C 1
ATOM 3837 O O . ASN A 1 269 ? 57.120 17.839 4.508 1.00 5.70 269 ASN A O 1
ATOM 3877 N N . ALA A 1 271 ? 59.921 19.780 4.635 1.00 5.78 271 ALA A N 1
ATOM 3878 C CA . ALA A 1 271 ? 59.818 21.244 4.694 1.00 5.96 271 ALA A CA 1
ATOM 3879 C C . ALA A 1 271 ? 58.366 21.676 4.768 1.00 5.83 271 ALA A C 1
ATOM 3880 O O . ALA A 1 271 ? 58.038 22.625 5.475 1.00 6.51 271 ALA A O 1
ATOM 3887 N N . ARG A 1 272 ? 57.481 20.973 4.074 1.00 5.79 272 ARG A N 1
ATOM 3888 C CA . ARG A 1 272 ? 56.073 21.364 4.082 1.00 6.50 272 ARG A CA 1
ATOM 3889 C C . ARG A 1 272 ? 55.459 21.125 5.458 1.00 6.38 272 ARG A C 1
ATOM 3890 O O . ARG A 1 272 ? 54.698 21.954 5.960 1.00 6.95 272 ARG A O 1
ATOM 3911 N N . VAL A 1 273 ? 55.784 19.997 6.078 1.00 5.51 273 VAL A N 1
ATOM 3912 C CA A VAL A 1 273 ? 55.197 19.622 7.346 0.52 5.89 273 VAL A CA 1
ATOM 3913 C CA B VAL A 1 273 ? 55.115 19.665 7.321 0.48 5.71 273 VAL A CA 1
ATOM 3914 C C . VAL A 1 273 ? 55.539 20.636 8.429 1.00 5.83 273 VAL A C 1
ATOM 3915 O O . VAL A 1 273 ? 54.722 20.963 9.285 1.00 6.35 273 VAL A O 1
ATOM 3940 N N . ILE A 1 274 ? 56.787 21.114 8.401 1.00 5.95 274 ILE A N 1
ATOM 3941 C CA . ILE A 1 274 ? 57.287 22.020 9.449 1.00 6.47 274 ILE A CA 1
ATOM 3942 C C . ILE A 1 274 ? 57.147 23.507 9.102 1.00 6.65 274 ILE A C 1
ATOM 3943 O O . ILE A 1 274 ? 57.545 24.358 9.901 1.00 7.63 274 ILE A O 1
ATOM 3959 N N . GLY A 1 275 ? 56.573 23.820 7.945 1.00 7.31 275 GLY A N 1
ATOM 3960 C CA . GLY A 1 275 ? 56.468 25.194 7.493 1.00 8.01 275 GLY A CA 1
ATOM 3961 C C . GLY A 1 275 ? 55.468 25.996 8.289 1.00 7.95 275 GLY A C 1
ATOM 3962 O O . GLY A 1 275 ? 54.526 25.451 8.854 1.00 8.24 275 GLY A O 1
ATOM 3966 N N . ALA A 1 276 ? 55.676 27.308 8.296 1.00 8.34 276 ALA A N 1
ATOM 3967 C CA . ALA A 1 276 ? 54.888 28.237 9.092 1.00 8.68 276 ALA A CA 1
ATOM 3968 C C . ALA A 1 276 ? 53.383 28.034 8.939 1.00 7.94 276 ALA A C 1
ATOM 3969 O O . ALA A 1 276 ? 52.678 27.986 9.952 1.00 8.64 276 ALA A O 1
ATOM 3976 N N . GLU A 1 277 ? 52.891 27.948 7.711 1.00 7.27 277 GLU A N 1
ATOM 3977 C CA . GLU A 1 277 ? 51.459 27.918 7.542 1.00 7.56 277 GLU A CA 1
ATOM 3978 C C . GLU A 1 277 ? 50.885 26.565 7.940 1.00 7.55 277 GLU A C 1
ATOM 3979 O O . GLU A 1 277 ? 49.788 26.521 8.492 1.00 8.57 277 GLU A O 1
ATOM 3991 N N . ASN A 1 278 ? 51.605 25.470 7.697 1.00 7.26 278 ASN A N 1
ATOM 3992 C CA . ASN A 1 278 ? 51.091 24.180 8.135 1.00 7.53 278 ASN A CA 1
ATOM 3993 C C . ASN A 1 278 ? 51.049 24.125 9.656 1.00 8.12 278 ASN A C 1
ATOM 3994 O O . ASN A 1 278 ? 50.081 23.633 10.248 1.00 7.83 278 ASN A O 1
ATOM 4005 N N . LEU A 1 279 ? 52.101 24.620 10.299 1.00 8.67 279 LEU A N 1
ATOM 4006 C CA . LEU A 1 279 ? 52.129 24.594 11.756 1.00 10.48 279 LEU A CA 1
ATOM 4007 C C . LEU A 1 279 ? 51.016 25.484 12.325 1.00 10.84 279 LEU A C 1
ATOM 4008 O O . LEU A 1 279 ? 50.300 25.068 13.240 1.00 11.39 279 LEU A O 1
ATOM 4024 N N . ARG A 1 280 ? 50.815 26.667 11.733 1.00 10.55 280 ARG A N 1
ATOM 4025 C CA . ARG A 1 280 ? 49.739 27.548 12.174 1.00 11.24 280 ARG A CA 1
ATOM 4026 C C . ARG A 1 280 ? 48.395 26.854 12.095 1.00 11.20 280 ARG A C 1
ATOM 4027 O O . ARG A 1 280 ? 47.581 26.984 12.998 1.00 11.91 280 ARG A O 1
ATOM 4048 N N . ARG A 1 281 ? 48.163 26.136 10.997 1.00 10.70 281 ARG A N 1
ATOM 4049 C CA . ARG A 1 281 ? 46.895 25.450 10.782 1.00 11.77 281 ARG A CA 1
ATOM 4050 C C . ARG A 1 281 ? 46.686 24.334 11.811 1.00 13.00 281 ARG A C 1
ATOM 4051 O O . ARG A 1 281 ? 45.554 23.902 12.020 1.00 15.66 281 ARG A O 1
ATOM 4072 N N . HIS A 1 282 ? 47.763 23.870 12.448 1.00 10.93 282 HIS A N 1
ATOM 4073 C CA . HIS A 1 282 ? 47.669 22.861 13.519 1.00 11.11 282 HIS A CA 1
ATOM 4074 C C . HIS A 1 282 ? 47.781 23.476 14.920 1.00 11.98 282 HIS A C 1
ATOM 4075 O O . HIS A 1 282 ? 47.870 22.745 15.910 1.00 14.07 282 HIS A O 1
ATOM 4090 N N . GLY A 1 283 ? 47.795 24.806 15.016 1.00 11.23 283 GLY A N 1
ATOM 4091 C CA . GLY A 1 283 ? 47.815 25.465 16.313 1.00 12.73 283 GLY A CA 1
ATOM 4092 C C . GLY A 1 283 ? 49.191 25.669 16.917 1.00 14.46 283 GLY A C 1
ATOM 4093 O O . GLY A 1 283 ? 49.298 25.970 18.098 1.00 16.94 283 GLY A O 1
ATOM 4097 N N . VAL A 1 284 ? 50.236 25.505 16.116 1.00 13.64 284 VAL A N 1
ATOM 4098 C CA . VAL A 1 284 ? 51.618 25.655 16.551 1.00 14.64 284 VAL A CA 1
ATOM 4099 C C . VAL A 1 284 ? 52.127 26.988 15.992 1.00 14.81 284 VAL A C 1
ATOM 4100 O O . VAL A 1 284 ? 51.958 27.269 14.806 1.00 14.23 284 VAL A O 1
ATOM 4113 N N . GLN A 1 285 ? 52.726 27.820 16.839 1.00 17.47 285 GLN A N 1
ATOM 4114 C CA . GLN A 1 285 ? 52.818 29.240 16.512 1.00 22.00 285 GLN A CA 1
ATOM 4115 C C . GLN A 1 285 ? 53.995 29.711 15.677 1.00 26.07 285 GLN A C 1
ATOM 4116 O O . GLN A 1 285 ? 53.980 30.836 15.168 1.00 28.71 285 GLN A O 1
ATOM 4130 N N . ARG A 1 286 ? 55.023 28.891 15.563 1.00 26.97 286 ARG A N 1
ATOM 4131 C CA . ARG A 1 286 ? 56.216 29.319 14.849 1.00 28.65 286 ARG A CA 1
ATOM 4132 C C . ARG A 1 286 ? 56.586 28.257 13.830 1.00 23.42 286 ARG A C 1
ATOM 4133 O O . ARG A 1 286 ? 56.456 27.069 14.094 1.00 25.13 286 ARG A O 1
ATOM 4154 N N . GLY A 1 287 ? 57.066 28.717 12.679 1.00 16.60 287 GLY A N 1
ATOM 4155 C CA . GLY A 1 287 ? 57.412 27.862 11.565 1.00 12.86 287 GLY A CA 1
ATOM 4156 C C . GLY A 1 287 ? 58.900 27.595 11.503 1.00 10.30 287 GLY A C 1
ATOM 4157 O O . GLY A 1 287 ? 59.695 28.244 12.193 1.00 11.26 287 GLY A O 1
ATOM 4161 N N . HIS A 1 288 ? 59.265 26.626 10.664 1.00 9.03 288 HIS A N 1
ATOM 4162 C CA . HIS A 1 288 ? 60.655 26.211 10.519 1.00 8.60 288 HIS A CA 1
ATOM 4163 C C . HIS A 1 288 ? 60.985 25.983 9.051 1.00 8.54 288 HIS A C 1
ATOM 4164 O O . HIS A 1 288 ? 60.092 25.912 8.201 1.00 8.93 288 HIS A O 1
ATOM 4179 N N . VAL A 1 289 ? 62.284 25.877 8.795 1.00 8.42 289 VAL A N 1
ATOM 4180 C CA . VAL A 1 289 ? 62.840 25.538 7.496 1.00 8.70 289 VAL A CA 1
ATOM 4181 C C . VAL A 1 289 ? 63.778 24.346 7.667 1.00 7.59 289 VAL A C 1
ATOM 4182 O O . VAL A 1 289 ? 64.140 23.976 8.801 1.00 7.53 289 VAL A O 1
ATOM 4195 N N . LEU A 1 290 ? 64.186 23.733 6.556 1.00 7.65 290 LEU A N 1
ATOM 4196 C CA . LEU A 1 290 ? 65.020 22.541 6.666 1.00 7.92 290 LEU A CA 1
ATOM 4197 C C . LEU A 1 290 ? 66.305 22.767 7.441 1.00 7.59 290 LEU A C 1
ATOM 4198 O O . LEU A 1 290 ? 66.771 21.851 8.143 1.00 7.82 290 LEU A O 1
ATOM 4214 N N . ALA A 1 291 ? 66.885 23.968 7.337 1.00 7.72 291 ALA A N 1
ATOM 4215 C CA . ALA A 1 291 ? 68.124 24.259 8.050 1.00 8.29 291 ALA A CA 1
ATOM 4216 C C . ALA A 1 291 ? 67.972 24.199 9.575 1.00 7.76 291 ALA A C 1
ATOM 4217 O O . ALA A 1 291 ? 68.986 24.173 10.284 1.00 8.75 291 ALA A O 1
ATOM 4224 N N . ASP A 1 292 ? 66.728 24.172 10.055 1.00 7.30 292 ASP A N 1
ATOM 4225 C CA . ASP A 1 292 ? 66.468 24.101 11.494 1.00 7.31 292 ASP A CA 1
ATOM 4226 C C . ASP A 1 292 ? 66.433 22.669 12.013 1.00 6.70 292 ASP A C 1
ATOM 4227 O O . ASP A 1 292 ? 66.457 22.452 13.221 1.00 8.34 292 ASP A O 1
ATOM 4236 N N . VAL A 1 293 ? 66.355 21.688 11.110 1.00 6.40 293 VAL A N 1
ATOM 4237 C CA . VAL A 1 293 ? 66.196 20.307 11.537 1.00 6.53 293 VAL A CA 1
ATOM 4238 C C . VAL A 1 293 ? 67.554 19.749 11.946 1.00 6.54 293 VAL A C 1
ATOM 4239 O O . VAL A 1 293 ? 68.598 20.091 11.381 1.00 6.56 293 VAL A O 1
ATOM 4252 N N . ASP A 1 294 ? 67.551 18.888 12.957 1.00 6.56 294 ASP A N 1
ATOM 4253 C CA . ASP A 1 294 ? 68.791 18.312 13.468 1.00 6.59 294 ASP A CA 1
ATOM 4254 C C . ASP A 1 294 ? 68.536 16.841 13.835 1.00 5.67 294 ASP A C 1
ATOM 4255 O O . ASP A 1 294 ? 67.398 16.349 13.801 1.00 6.36 294 ASP A O 1
ATOM 4264 N N . HIS A 1 295 ? 69.620 16.132 14.145 1.00 5.96 295 HIS A N 1
ATOM 4265 C CA . HIS A 1 295 ? 69.572 14.722 14.535 1.00 5.74 295 HIS A CA 1
ATOM 4266 C C . HIS A 1 295 ? 68.752 13.917 13.538 1.00 5.76 295 HIS A C 1
ATOM 4267 O O . HIS A 1 295 ? 67.790 13.207 13.858 1.00 6.15 295 HIS A O 1
ATOM 4282 N N . LEU A 1 296 ? 69.190 14.029 12.293 1.00 5.73 296 LEU A N 1
ATOM 4283 C CA . LEU A 1 296 ? 68.543 13.348 11.185 1.00 5.74 296 LEU A CA 1
ATOM 4284 C C . LEU A 1 296 ? 69.129 11.973 10.951 1.00 5.49 296 LEU A C 1
ATOM 4285 O O . LEU A 1 296 ? 70.347 11.794 10.999 1.00 5.96 296 LEU A O 1
ATOM 4301 N N . LYS A 1 297 ? 68.246 11.025 10.671 1.00 5.18 297 LYS A N 1
ATOM 4302 C CA . LYS A 1 297 ? 68.640 9.725 10.144 1.00 5.50 297 LYS A CA 1
ATOM 4303 C C . LYS A 1 297 ? 68.098 9.615 8.730 1.00 5.02 297 LYS A C 1
ATOM 4304 O O . LYS A 1 297 ? 66.923 9.926 8.489 1.00 5.25 297 LYS A O 1
ATOM 4323 N N . VAL A 1 298 ? 68.965 9.184 7.822 1.00 4.73 298 VAL A N 1
ATOM 4324 C CA . VAL A 1 298 ? 68.654 9.076 6.409 1.00 5.28 298 VAL A CA 1
ATOM 4325 C C . VAL A 1 298 ? 68.834 7.596 6.034 1.00 4.77 298 VAL A C 1
ATOM 4326 O O . VAL A 1 298 ? 69.958 7.094 6.058 1.00 6.06 298 VAL A O 1
ATOM 4339 N N . TYR A 1 299 ? 67.719 6.926 5.757 1.00 4.92 299 TYR A N 1
ATOM 4340 C CA . TYR A 1 299 ? 67.733 5.509 5.446 1.00 5.16 299 TYR A CA 1
ATOM 4341 C C . TYR A 1 299 ? 67.780 5.344 3.949 1.00 5.17 299 TYR A C 1
ATOM 4342 O O . TYR A 1 299 ? 66.983 5.979 3.242 1.00 5.51 299 TYR A O 1
ATOM 4360 N N . VAL A 1 300 ? 68.715 4.524 3.458 1.00 5.41 300 VAL A N 1
ATOM 4361 C CA . VAL A 1 300 ? 68.945 4.389 2.024 1.00 5.33 300 VAL A CA 1
ATOM 4362 C C . VAL A 1 300 ? 68.980 2.918 1.663 1.00 5.23 300 VAL A C 1
ATOM 4363 O O . VAL A 1 300 ? 69.745 2.136 2.246 1.00 5.34 300 VAL A O 1
ATOM 4376 N N . ARG A 1 301 ? 68.150 2.528 0.691 1.00 5.63 301 ARG A N 1
ATOM 4377 C CA . ARG A 1 301 ? 67.989 1.116 0.352 1.00 5.71 301 ARG A CA 1
ATOM 4378 C C . ARG A 1 301 ? 69.241 0.482 -0.265 1.00 5.74 301 ARG A C 1
ATOM 4379 O O . ARG A 1 301 ? 69.610 -0.645 0.104 1.00 6.18 301 ARG A O 1
ATOM 4400 N N . ARG A 1 302 ? 69.837 1.162 -1.244 1.00 5.94 302 ARG A N 1
ATOM 4401 C CA . ARG A 1 302 ? 70.977 0.613 -1.987 1.00 6.45 302 ARG A CA 1
ATOM 4402 C C . ARG A 1 302 ? 72.301 1.226 -1.561 1.00 6.50 302 ARG A C 1
ATOM 4403 O O . ARG A 1 302 ? 72.422 2.451 -1.472 1.00 6.36 302 ARG A O 1
ATOM 4424 N N . ARG A 1 303 ? 73.307 0.387 -1.300 1.00 6.61 303 ARG A N 1
ATOM 4425 C CA . ARG A 1 303 ? 74.631 0.887 -0.956 1.00 7.31 303 ARG A CA 1
ATOM 4426 C C . ARG A 1 303 ? 75.140 1.871 -2.001 1.00 6.59 303 ARG A C 1
ATOM 4427 O O . ARG A 1 303 ? 75.726 2.893 -1.676 1.00 7.39 303 ARG A O 1
ATOM 4448 N N . GLU A 1 304 ? 74.891 1.575 -3.278 1.00 7.11 304 GLU A N 1
ATOM 4449 C CA . GLU A 1 304 ? 75.400 2.401 -4.355 1.00 8.36 304 GLU A CA 1
ATOM 4450 C C . GLU A 1 304 ? 74.719 3.770 -4.417 1.00 8.38 304 GLU A C 1
ATOM 4451 O O . GLU A 1 304 ? 75.166 4.626 -5.159 1.00 9.66 304 GLU A O 1
ATOM 4463 N N . ASP A 1 305 ? 73.655 3.974 -3.630 1.00 7.15 305 ASP A N 1
ATOM 4464 C CA . ASP A 1 305 ? 72.971 5.271 -3.550 1.00 7.25 305 ASP A CA 1
ATOM 4465 C C . ASP A 1 305 ? 73.370 6.113 -2.352 1.00 7.41 305 ASP A C 1
ATOM 4466 O O . ASP A 1 305 ? 72.948 7.271 -2.287 1.00 7.59 305 ASP A O 1
ATOM 4475 N N . LEU A 1 306 ? 74.132 5.582 -1.397 1.00 7.38 306 LEU A N 1
ATOM 4476 C CA . LEU A 1 306 ? 74.344 6.339 -0.175 1.00 8.54 306 LEU A CA 1
ATOM 4477 C C . LEU A 1 306 ? 75.066 7.650 -0.434 1.00 8.34 306 LEU A C 1
ATOM 4478 O O . LEU A 1 306 ? 74.663 8.669 0.092 1.00 8.46 306 LEU A O 1
ATOM 4494 N N . ASP A 1 307 ? 76.114 7.643 -1.248 1.00 9.36 307 ASP A N 1
ATOM 4495 C CA . ASP A 1 307 ? 76.816 8.903 -1.479 1.00 11.41 307 ASP A CA 1
ATOM 4496 C C . ASP A 1 307 ? 75.954 9.883 -2.291 1.00 10.11 307 ASP A C 1
ATOM 4497 O O . ASP A 1 307 ? 75.998 11.073 -2.051 1.00 10.17 307 ASP A O 1
ATOM 4506 N N . THR A 1 308 ? 75.185 9.377 -3.247 1.00 9.56 308 THR A N 1
ATOM 4507 C CA . THR A 1 308 ? 74.269 10.198 -4.016 1.00 9.71 308 THR A CA 1
ATOM 4508 C C . THR A 1 308 ? 73.328 10.936 -3.056 1.00 8.55 308 THR A C 1
ATOM 4509 O O . THR A 1 308 ? 73.149 12.161 -3.136 1.00 8.97 308 THR A O 1
ATOM 4520 N N . VAL A 1 309 ? 72.742 10.179 -2.139 1.00 7.10 309 VAL A N 1
ATOM 4521 C CA . VAL A 1 309 ? 71.822 10.758 -1.180 1.00 7.08 309 VAL A CA 1
ATOM 4522 C C . VAL A 1 309 ? 72.513 11.723 -0.218 1.00 6.95 309 VAL A C 1
ATOM 4523 O O . VAL A 1 309 ? 71.975 12.793 0.081 1.00 6.85 309 VAL A O 1
ATOM 4536 N N . ARG A 1 310 ? 73.702 11.355 0.243 1.00 7.13 310 ARG A N 1
ATOM 4537 C CA . ARG A 1 310 ? 74.456 12.225 1.137 1.00 8.08 310 ARG A CA 1
ATOM 4538 C C . ARG A 1 310 ? 74.622 13.612 0.506 1.00 8.28 310 ARG A C 1
ATOM 4539 O O . ARG A 1 310 ? 74.445 14.630 1.185 1.00 8.29 310 ARG A O 1
ATOM 4560 N N . ARG A 1 311 ? 74.938 13.638 -0.789 1.00 8.06 311 ARG A N 1
ATOM 4561 C CA . ARG A 1 311 ? 75.189 14.898 -1.476 1.00 9.10 311 ARG A CA 1
ATOM 4562 C C . ARG A 1 311 ? 73.904 15.714 -1.655 1.00 8.61 311 ARG A C 1
ATOM 4563 O O . ARG A 1 311 ? 73.919 16.942 -1.494 1.00 9.77 311 ARG A O 1
ATOM 4584 N N . VAL A 1 312 ? 72.792 15.058 -1.972 1.00 8.37 312 VAL A N 1
ATOM 4585 C CA . VAL A 1 312 ? 71.524 15.751 -2.068 1.00 8.68 312 VAL A CA 1
ATOM 4586 C C . VAL A 1 312 ? 71.158 16.380 -0.740 1.00 8.35 312 VAL A C 1
ATOM 4587 O O . VAL A 1 312 ? 70.729 17.547 -0.685 1.00 9.74 312 VAL A O 1
ATOM 4600 N N . CYS A 1 313 ? 71.323 15.620 0.333 1.00 7.94 313 CYS A N 1
ATOM 4601 C CA . CYS A 1 313 ? 70.981 16.125 1.642 1.00 8.76 313 CYS A CA 1
ATOM 4602 C C . CYS A 1 313 ? 71.901 17.275 2.041 1.00 9.31 313 CYS A C 1
ATOM 4603 O O . CYS A 1 313 ? 71.440 18.254 2.610 1.00 9.96 313 CYS A O 1
ATOM 4611 N N . ALA A 1 314 ? 73.197 17.151 1.770 1.00 9.36 314 ALA A N 1
ATOM 4612 C CA . ALA A 1 314 ? 74.161 18.174 2.145 1.00 10.29 314 ALA A CA 1
ATOM 4613 C C . ALA A 1 314 ? 73.881 19.509 1.444 1.00 9.40 314 ALA A C 1
ATOM 4614 O O . ALA A 1 314 ? 74.277 20.565 1.940 1.00 9.72 314 ALA A O 1
ATOM 4621 N N . ALA A 1 315 ? 73.216 19.485 0.290 1.00 8.39 315 ALA A N 1
ATOM 4622 C CA . ALA A 1 315 ? 72.888 20.714 -0.391 1.00 8.95 315 ALA A CA 1
ATOM 4623 C C . ALA A 1 315 ? 71.700 21.435 0.239 1.00 9.42 315 ALA A C 1
ATOM 4624 O O . ALA A 1 315 ? 71.469 22.605 -0.075 1.00 12.29 315 ALA A O 1
ATOM 4631 N N . ARG A 1 316 ? 70.918 20.738 1.071 1.00 7.88 316 ARG A N 1
ATOM 4632 C CA . ARG A 1 316 ? 69.734 21.364 1.655 1.00 8.24 316 ARG A CA 1
ATOM 4633 C C . ARG A 1 316 ? 69.744 21.460 3.173 1.00 7.93 316 ARG A C 1
ATOM 4634 O O . ARG A 1 316 ? 69.170 22.403 3.713 1.00 9.31 316 ARG A O 1
ATOM 4655 N N . LEU A 1 317 ? 70.379 20.503 3.860 1.00 7.47 317 LEU A N 1
ATOM 4656 C CA . LEU A 1 317 ? 70.418 20.505 5.320 1.00 7.33 317 LEU A CA 1
ATOM 4657 C C . LEU A 1 317 ? 71.505 21.451 5.834 1.00 7.20 317 LEU A C 1
ATOM 4658 O O . LEU A 1 317 ? 72.420 21.815 5.098 1.00 8.61 317 LEU A O 1
ATOM 4674 N N . SER A 1 318 ? 71.413 21.853 7.094 1.00 7.44 318 SER A N 1
ATOM 4675 C CA . SER A 1 318 ? 72.440 22.718 7.640 1.00 8.46 318 SER A CA 1
ATOM 4676 C C . SER A 1 318 ? 73.750 21.963 7.769 1.00 8.78 318 SER A C 1
ATOM 4677 O O . SER A 1 318 ? 73.751 20.773 8.140 1.00 9.09 318 SER A O 1
ATOM 4685 N N . SER A 1 319 ? 74.862 22.662 7.539 1.00 9.49 319 SER A N 1
ATOM 4686 C CA . SER A 1 319 ? 76.167 22.021 7.675 1.00 11.31 319 SER A CA 1
ATOM 4687 C C . SER A 1 319 ? 76.462 21.614 9.119 1.00 10.90 319 SER A C 1
ATOM 4688 O O . SER A 1 319 ? 77.311 20.747 9.363 1.00 13.17 319 SER A O 1
ATOM 4696 N N . THR A 1 320 ? 75.768 22.213 10.089 1.00 10.15 320 THR A N 1
ATOM 4697 C CA . THR A 1 320 ? 76.004 21.885 11.495 1.00 11.56 320 THR A CA 1
ATOM 4698 C C . THR A 1 320 ? 75.066 20.789 12.000 1.00 10.29 320 THR A C 1
ATOM 4699 O O . THR A 1 320 ? 75.197 20.382 13.155 1.00 12.58 320 THR A O 1
ATOM 4710 N N . ALA A 1 321 ? 74.122 20.332 11.175 1.00 8.75 321 ALA A N 1
ATOM 4711 C CA . ALA A 1 321 ? 73.182 19.310 11.623 1.00 8.97 321 ALA A CA 1
ATOM 4712 C C . ALA A 1 321 ? 73.890 17.980 11.748 1.00 8.72 321 ALA A C 1
ATOM 4713 O O . ALA A 1 321 ? 74.698 17.623 10.898 1.00 9.55 321 ALA A O 1
ATOM 4720 N N . ALA A 1 322 ? 73.571 17.233 12.807 1.00 8.43 322 ALA A N 1
ATOM 4721 C CA . ALA A 1 322 ? 73.990 15.848 12.927 1.00 8.71 322 ALA A CA 1
ATOM 4722 C C . ALA A 1 322 ? 73.138 15.014 11.976 1.00 8.06 322 ALA A C 1
ATOM 4723 O O . ALA A 1 322 ? 71.906 15.042 12.062 1.00 8.16 322 ALA A O 1
ATOM 4730 N N . VAL A 1 323 ? 73.806 14.299 11.072 1.00 8.27 323 VAL A N 1
ATOM 4731 C CA . VAL A 1 323 ? 73.137 13.504 10.050 1.00 9.64 323 VAL A CA 1
ATOM 4732 C C . VAL A 1 323 ? 73.809 12.137 10.005 1.00 9.56 323 VAL A C 1
ATOM 4733 O O . VAL A 1 323 ? 75.031 12.057 9.949 1.00 12.28 323 VAL A O 1
ATOM 4746 N N . ALA A 1 324 ? 73.012 11.084 10.115 1.00 7.00 324 ALA A N 1
ATOM 4747 C CA . ALA A 1 324 ? 73.518 9.717 10.049 1.00 7.13 324 ALA A CA 1
ATOM 4748 C C . ALA A 1 324 ? 72.832 8.986 8.915 1.00 6.47 324 ALA A C 1
ATOM 4749 O O . ALA A 1 324 ? 71.603 8.882 8.884 1.00 7.17 324 ALA A O 1
ATOM 4756 N N . LEU A 1 325 ? 73.623 8.457 7.985 1.00 6.53 325 LEU A N 1
ATOM 4757 C CA . LEU A 1 325 ? 73.078 7.637 6.894 1.00 6.72 325 LEU A CA 1
ATOM 4758 C C . LEU A 1 325 ? 73.158 6.169 7.295 1.00 5.94 325 LEU A C 1
ATOM 4759 O O . LEU A 1 325 ? 74.165 5.727 7.840 1.00 7.27 325 LEU A O 1
ATOM 4775 N N . LEU A 1 326 ? 72.084 5.432 7.032 1.00 5.54 326 LEU A N 1
ATOM 4776 C CA . LEU A 1 326 ? 71.966 4.019 7.393 1.00 5.61 326 LEU A CA 1
ATOM 4777 C C . LEU A 1 326 ? 71.497 3.256 6.156 1.00 5.59 326 LEU A C 1
ATOM 4778 O O . LEU A 1 326 ? 70.498 3.632 5.547 1.00 6.82 326 LEU A O 1
ATOM 4794 N N . HIS A 1 327 ? 72.197 2.172 5.829 1.00 5.08 327 HIS A N 1
ATOM 4795 C CA . HIS A 1 327 ? 71.896 1.360 4.671 1.00 5.30 327 HIS A CA 1
ATOM 4796 C C . HIS A 1 327 ? 70.891 0.289 5.074 1.00 4.80 327 HIS A C 1
ATOM 4797 O O . HIS A 1 327 ? 71.280 -0.683 5.755 1.00 5.39 327 HIS A O 1
ATOM 4812 N N . THR A 1 328 ? 69.621 0.457 4.711 1.00 5.09 328 THR A N 1
ATOM 4813 C CA . THR A 1 328 ? 68.585 -0.479 5.124 1.00 5.60 328 THR A CA 1
ATOM 4814 C C . THR A 1 328 ? 67.334 -0.256 4.262 1.00 5.36 328 THR A C 1
ATOM 4815 O O . THR A 1 328 ? 67.196 0.767 3.598 1.00 5.89 328 THR A O 1
ATOM 4826 N N . ASP A 1 329 ? 66.449 -1.244 4.265 1.00 5.77 329 ASP A N 1
ATOM 4827 C CA . ASP A 1 329 ? 65.250 -1.206 3.435 1.00 6.35 329 ASP A CA 1
ATOM 4828 C C . ASP A 1 329 ? 64.152 -0.301 3.995 1.00 6.23 329 ASP A C 1
ATOM 4829 O O . ASP A 1 329 ? 64.143 0.045 5.186 1.00 6.18 329 ASP A O 1
ATOM 4838 N N . ILE A 1 330 ? 63.241 0.088 3.093 1.00 6.78 330 ILE A N 1
ATOM 4839 C CA . ILE A 1 330 ? 62.137 0.982 3.402 1.00 6.54 330 ILE A CA 1
ATOM 4840 C C . ILE A 1 330 ? 60.807 0.187 3.368 1.00 6.05 330 ILE A C 1
ATOM 4841 O O . ILE A 1 330 ? 60.742 -0.918 2.817 1.00 6.19 330 ILE A O 1
ATOM 4857 N N . ALA A 1 331 ? 59.736 0.750 3.940 1.00 7.00 331 ALA A N 1
ATOM 4858 C CA . ALA A 1 331 ? 58.479 0.025 4.101 1.00 7.29 331 ALA A CA 1
ATOM 4859 C C . ALA A 1 331 ? 57.865 -0.492 2.804 1.00 6.41 331 ALA A C 1
ATOM 4860 O O . ALA A 1 331 ? 57.171 -1.509 2.850 1.00 7.45 331 ALA A O 1
ATOM 4867 N N . ARG A 1 332 ? 58.058 0.227 1.684 1.00 6.26 332 ARG A N 1
ATOM 4868 C CA . ARG A 1 332 ? 57.673 -0.279 0.355 1.00 6.64 332 ARG A CA 1
ATOM 4869 C C . ARG A 1 332 ? 58.931 -0.567 -0.430 1.00 6.32 332 ARG A C 1
ATOM 4870 O O . ARG A 1 332 ? 59.878 0.227 -0.393 1.00 6.35 332 ARG A O 1
ATOM 4891 N N . GLU A 1 333 ? 58.932 -1.664 -1.189 1.00 6.70 333 GLU A N 1
ATOM 4892 C CA . GLU A 1 333 ? 60.065 -2.017 -2.035 1.00 7.23 333 GLU A CA 1
ATOM 4893 C C . GLU A 1 333 ? 60.458 -0.857 -2.963 1.00 6.28 333 GLU A C 1
ATOM 4894 O O . GLU A 1 333 ? 61.655 -0.635 -3.165 1.00 6.88 333 GLU A O 1
ATOM 4906 N N . ASP A 1 334 ? 59.469 -0.120 -3.495 1.00 6.19 334 ASP A N 1
ATOM 4907 C CA . ASP A 1 334 ? 59.798 0.953 -4.435 1.00 6.77 334 ASP A CA 1
ATOM 4908 C C . ASP A 1 334 ? 60.201 2.288 -3.809 1.00 5.82 334 ASP A C 1
ATOM 4909 O O . ASP A 1 334 ? 60.524 3.225 -4.544 1.00 6.14 334 ASP A O 1
ATOM 4918 N N . LEU A 1 335 ? 60.226 2.358 -2.483 1.00 5.32 335 LEU A N 1
ATOM 4919 C CA . LEU A 1 335 ? 60.806 3.508 -1.803 1.00 5.41 335 LEU A CA 1
ATOM 4920 C C . LEU A 1 335 ? 62.284 3.240 -1.588 1.00 5.17 335 LEU A C 1
ATOM 4921 O O . LEU A 1 335 ? 62.676 2.160 -1.128 1.00 6.01 335 LEU A O 1
ATOM 4937 N N . LEU A 1 336 ? 63.092 4.246 -1.908 1.00 4.94 336 LEU A N 1
ATOM 4938 C CA . LEU A 1 336 ? 64.534 4.097 -1.992 1.00 4.91 336 LEU A CA 1
ATOM 4939 C C . LEU A 1 336 ? 65.295 4.848 -0.909 1.00 4.29 336 LEU A C 1
ATOM 4940 O O . LEU A 1 336 ? 66.504 4.638 -0.728 1.00 5.15 336 LEU A O 1
ATOM 4956 N N . VAL A 1 337 ? 64.602 5.766 -0.223 1.00 4.77 337 VAL A N 1
ATOM 4957 C CA . VAL A 1 337 ? 65.233 6.656 0.744 1.00 5.26 337 VAL A CA 1
ATOM 4958 C C . VAL A 1 337 ? 64.156 7.236 1.643 1.00 5.17 337 VAL A C 1
ATOM 4959 O O . VAL A 1 337 ? 63.020 7.465 1.191 1.00 5.89 337 VAL A O 1
ATOM 4972 N N . GLU A 1 338 ? 64.481 7.463 2.917 1.00 5.29 338 GLU A N 1
ATOM 4973 C CA . GLU A 1 338 ? 63.606 8.225 3.796 1.00 6.20 338 GLU A CA 1
ATOM 4974 C C . GLU A 1 338 ? 64.463 9.018 4.776 1.00 6.04 338 GLU A C 1
ATOM 4975 O O . GLU A 1 338 ? 65.609 8.643 5.048 1.00 6.86 338 GLU A O 1
ATOM 4987 N N . ILE A 1 339 ? 63.895 10.091 5.315 1.00 6.04 339 ILE A N 1
ATOM 4988 C CA . ILE A 1 339 ? 64.592 10.951 6.243 1.00 5.89 339 ILE A CA 1
ATOM 4989 C C . ILE A 1 339 ? 63.684 11.261 7.430 1.00 4.93 339 ILE A C 1
ATOM 4990 O O . ILE A 1 339 ? 62.517 11.612 7.236 1.00 5.02 339 ILE A O 1
ATOM 5006 N N . GLU A 1 340 ? 64.222 11.138 8.651 1.00 5.12 340 GLU A N 1
ATOM 5007 C CA . GLU A 1 340 ? 63.549 11.605 9.850 1.00 5.17 340 GLU A CA 1
ATOM 5008 C C . GLU A 1 340 ? 64.451 12.635 10.537 1.00 4.80 340 GLU A C 1
ATOM 5009 O O . GLU A 1 340 ? 65.647 12.727 10.261 1.00 5.00 340 GLU A O 1
ATOM 5021 N N . GLY A 1 341 ? 63.901 13.358 11.508 1.00 4.83 341 GLY A N 1
ATOM 5022 C CA . GLY A 1 341 ? 64.695 14.275 12.287 1.00 5.64 341 GLY A CA 1
ATOM 5023 C C . GLY A 1 341 ? 63.797 15.038 13.254 1.00 5.42 341 GLY A C 1
ATOM 5024 O O . GLY A 1 341 ? 62.619 14.723 13.409 1.00 5.75 341 GLY A O 1
ATOM 5045 N N . VAL A 1 343 ? 63.178 19.168 15.395 1.00 6.50 343 VAL A N 1
ATOM 5046 C CA . VAL A 1 343 ? 63.571 20.530 15.712 1.00 7.03 343 VAL A CA 1
ATOM 5047 C C . VAL A 1 343 ? 63.498 20.687 17.228 1.00 7.03 343 VAL A C 1
ATOM 5048 O O . VAL A 1 343 ? 62.438 20.527 17.835 1.00 7.17 343 VAL A O 1
ATOM 5061 N N . ALA A 1 344 ? 64.656 20.954 17.834 1.00 8.46 344 ALA A N 1
ATOM 5062 C CA . ALA A 1 344 ? 64.751 21.097 19.288 1.00 9.65 344 ALA A CA 1
ATOM 5063 C C . ALA A 1 344 ? 64.238 22.460 19.753 1.00 10.24 344 ALA A C 1
ATOM 5064 O O . ALA A 1 344 ? 63.987 22.620 20.963 1.00 10.89 344 ALA A O 1
#